Protein AF-T1HF36-F1 (afdb_monomer_lite)

Foldseek 3Di:
DPPVPPPPPPPQQWEWEAEDEDDPFDKDKPDGIDIDGAFDKDKIWIATPDPPDFWKKAKDKPDPQFKDWPPRIDTVVDHDGDIIIIHGHDRDYMYIYIDTPDPQQAQLLDALLLLVLQLLLLVLQLCLQCCCPPPVVLVVVVCVVVVPDDSPHDPVSNVVSVVSNVVSVVVNVVNVVHHRPPHDHDPVSVVLVVVLVVQLVVLVVCCVVVVDPPNVSSVSSNVSSLVSLLPSLVRSLVSCVVVLANPSPDLVVLVVLLVVLVPDDVVVQVVDVVSVVSSVSSNVSSVSVCCSHCPRSVVVVVVVVVVVVVVVVSVDPPPPVPDPDPPDDDDDDDDDDDDDDD

InterPro domains:
  IPR005282 Lysosomal cystine transporter [PTHR13131] (106-304)
  IPR006603 PQ-loop repeat [PF04193] (218-264)
  IPR006603 PQ-loop repeat [SM00679] (231-262)

Secondary structure (DSSP, 8-state):
--STTSS--S-----EEEEEEEBSB-EEES-SEEE--TT-EEEEEEEES---S--EEEEEES-TTTEEEESSEEETTSPSPEEEEEEE-SSS-EEEEEEESS---B-TTS-HHHHHHHHHHHHHHHHHHHHHHH-HHHHHHHHHH-TTPPPS--HHHHHHHHHHHHHHHHHHHHHHHSB-TT----HHHHHHHHHHHHHHHHHHHHHHTTSS-HHHHHHHHHHHHHHHHHHTHHHHHHHHHHHT--TTS--HHHHHHHHHHHHS-HHHHHT-HHHHHHHHHHHHHHHHHHIIIIIITHHHHHHHHHHHHHHHHTTS-GGGSS-S-SSS--------------

Radius of gyration: 32.38 Å; chains: 1; bounding box: 88×78×87 Å

Sequence (342 aa):
YKWEEIILIVKKKKICLYFAGVINGEITFSIQDLELLINETSTIVVGSTEPRLPVRVNVTSKHDDILSFNPTFFDTNSSPPWNLVVRGLSPGHDIVSLTADGQQIDVIGLNIDFVGLNLIGFVLYSVFNCGLYWIPSVEAEYFEKNPKGLNPVQLNDIVFSVHAACVTLFTLSQFLIYERGGQTLSLVARILMVVFAVIIIVSFILPFVKVMGWLNFLYICSYIKLAITLIKYIPQAVMNYKRKSTIGWSIGNVLLDFTGGMLNDWASIFGDPTKFGLGLFSVLFDIFFMTQHYILYRQVRLDEKKSSQRNVVERLPSIVKLSPELIVEEKNGSTSPLLLLP

Structure (mmCIF, N/CA/C/O backbone):
data_AF-T1HF36-F1
#
_entry.id   AF-T1HF36-F1
#
loop_
_atom_site.group_PDB
_atom_site.id
_atom_site.type_symbol
_atom_site.label_atom_id
_atom_site.label_alt_id
_atom_site.label_comp_id
_atom_site.label_asym_id
_atom_site.label_entity_id
_atom_site.label_seq_id
_atom_site.pdbx_PDB_ins_code
_atom_site.Cartn_x
_atom_site.Cartn_y
_atom_site.Cartn_z
_atom_site.occupancy
_atom_site.B_iso_or_equiv
_atom_site.auth_seq_id
_atom_site.auth_comp_id
_atom_site.auth_asym_id
_atom_site.auth_atom_id
_atom_site.pdbx_PDB_model_num
ATOM 1 N N . TYR A 1 1 ? -63.984 13.949 59.849 1.00 37.19 1 TYR A N 1
ATOM 2 C CA . TYR A 1 1 ? -62.619 14.353 59.466 1.00 37.19 1 TYR A CA 1
ATOM 3 C C . TYR A 1 1 ? -61.617 13.380 60.068 1.00 37.19 1 TYR A C 1
ATOM 5 O O . TYR A 1 1 ? -61.677 13.158 61.268 1.00 37.19 1 TYR A O 1
ATOM 13 N N . LYS A 1 2 ? -60.733 12.830 59.223 1.00 35.62 2 LYS A N 1
ATOM 14 C CA . LYS A 1 2 ? -59.579 11.958 59.537 1.00 35.62 2 LYS A CA 1
ATOM 15 C C . LYS A 1 2 ? -59.820 10.457 59.747 1.00 35.62 2 LYS A C 1
ATOM 17 O O . LYS A 1 2 ? -59.456 9.893 60.767 1.00 35.62 2 LYS A O 1
ATOM 22 N N . TRP A 1 3 ? -60.308 9.811 58.689 1.00 26.38 3 TRP A N 1
ATOM 23 C CA . TRP A 1 3 ? -59.871 8.452 58.316 1.00 26.38 3 TRP A CA 1
ATOM 24 C C . TRP A 1 3 ? -59.318 8.380 56.873 1.00 26.38 3 TRP A C 1
ATOM 26 O O . TRP A 1 3 ? -58.839 7.337 56.445 1.00 26.38 3 TRP A O 1
ATOM 36 N N . GLU A 1 4 ? -59.291 9.507 56.148 1.00 27.98 4 GLU A N 1
ATOM 37 C CA . GLU A 1 4 ? -58.783 9.619 54.768 1.00 27.98 4 GLU A CA 1
ATOM 38 C C . GLU A 1 4 ? -57.255 9.818 54.671 1.00 27.98 4 GLU A C 1
ATOM 40 O O . GLU A 1 4 ? -56.694 9.719 53.587 1.00 27.98 4 GLU A O 1
ATOM 45 N N . GLU A 1 5 ? -56.545 10.033 55.785 1.00 28.67 5 GLU A N 1
ATOM 46 C CA . GLU A 1 5 ? -55.096 10.325 55.767 1.00 28.67 5 GLU A CA 1
ATOM 47 C C . GLU A 1 5 ? -54.180 9.096 55.958 1.00 28.67 5 GLU A C 1
ATOM 49 O O . GLU A 1 5 ? -52.968 9.229 55.827 1.00 28.67 5 GLU A O 1
ATOM 54 N N . ILE A 1 6 ? -54.711 7.890 56.221 1.00 26.88 6 ILE A N 1
ATOM 55 C CA . ILE A 1 6 ? -53.882 6.691 56.512 1.00 26.88 6 ILE A CA 1
ATOM 56 C C . ILE A 1 6 ? -53.920 5.633 55.383 1.00 26.88 6 ILE A C 1
ATOM 58 O O . ILE A 1 6 ? -53.079 4.739 55.341 1.00 26.88 6 ILE A O 1
ATOM 62 N N . ILE A 1 7 ? -54.791 5.783 54.375 1.00 25.73 7 ILE A N 1
ATOM 63 C CA . ILE A 1 7 ? -54.865 4.887 53.192 1.00 25.73 7 ILE A CA 1
ATOM 64 C C . ILE A 1 7 ? -54.251 5.560 51.937 1.00 25.73 7 ILE A C 1
ATOM 66 O O . ILE A 1 7 ? -54.448 5.137 50.805 1.00 25.73 7 ILE A O 1
ATOM 70 N N . LEU A 1 8 ? -53.442 6.611 52.121 1.00 24.88 8 LEU A N 1
ATOM 71 C CA . LEU A 1 8 ? -52.762 7.345 51.039 1.00 24.88 8 LEU A CA 1
ATOM 72 C C . LEU A 1 8 ? -51.308 6.897 50.790 1.00 24.88 8 LEU A C 1
ATOM 74 O O . LEU A 1 8 ? -50.584 7.527 50.023 1.00 24.88 8 LEU A O 1
ATOM 78 N N . ILE A 1 9 ? -50.885 5.772 51.378 1.00 26.61 9 ILE A N 1
ATOM 79 C CA . ILE A 1 9 ? -49.564 5.159 51.147 1.00 26.61 9 ILE A CA 1
ATOM 80 C C . ILE A 1 9 ? -49.740 3.756 50.546 1.00 26.61 9 ILE A C 1
ATOM 82 O O . ILE A 1 9 ? -49.168 2.764 50.992 1.00 26.61 9 ILE A O 1
ATOM 86 N N . VAL A 1 10 ? -50.552 3.650 49.494 1.00 26.03 10 VAL A N 1
ATOM 87 C CA . VAL A 1 10 ? -50.460 2.511 48.573 1.00 26.03 10 VAL A CA 1
ATOM 88 C C . VAL A 1 10 ? -49.303 2.825 47.628 1.00 26.03 10 VAL A C 1
ATOM 90 O O . VAL A 1 10 ? -49.420 3.680 46.756 1.00 26.03 10 VAL A O 1
ATOM 93 N N . LYS A 1 11 ? -48.150 2.192 47.880 1.00 26.72 11 LYS A N 1
ATOM 94 C CA . LYS A 1 11 ? -46.881 2.309 47.138 1.00 26.72 11 LYS A CA 1
ATOM 95 C C . LYS A 1 11 ? -47.099 2.519 45.626 1.00 26.72 11 LYS A C 1
ATOM 97 O O . LYS A 1 11 ? -47.292 1.552 44.889 1.00 26.72 11 LYS A O 1
ATOM 102 N N . LYS A 1 12 ? -47.026 3.773 45.160 1.00 23.81 12 LYS A N 1
ATOM 103 C CA . LYS A 1 12 ? -46.963 4.107 43.729 1.00 23.81 12 LYS A CA 1
ATOM 104 C C . LYS A 1 12 ? -45.675 3.503 43.167 1.00 23.81 12 LYS A C 1
ATOM 106 O O . LYS A 1 12 ? -44.579 3.880 43.574 1.00 23.81 12 LYS A O 1
ATOM 111 N N . LYS A 1 13 ? -45.819 2.513 42.290 1.00 26.69 13 LYS A N 1
ATOM 112 C CA . LYS A 1 13 ? -44.718 1.877 41.563 1.00 26.69 13 LYS A CA 1
ATOM 113 C C . LYS A 1 13 ? -44.155 2.892 40.563 1.00 26.69 13 LYS A C 1
ATOM 115 O O . LYS A 1 13 ? -44.860 3.276 39.637 1.00 26.69 13 LYS A O 1
ATOM 120 N N . LYS A 1 14 ? -42.930 3.352 40.812 1.00 26.09 14 LYS A N 1
ATOM 121 C CA . LYS A 1 14 ? -42.199 4.343 40.011 1.00 26.09 14 LYS A CA 1
ATOM 122 C C . LYS A 1 14 ? -41.243 3.647 39.043 1.00 26.09 14 LYS A C 1
ATOM 124 O O . LYS A 1 14 ? -40.715 2.589 39.385 1.00 26.09 14 LYS A O 1
ATOM 129 N N . ILE A 1 15 ? -41.009 4.262 37.889 1.00 24.91 15 ILE A N 1
ATOM 130 C CA . ILE A 1 15 ? -39.981 3.872 36.920 1.00 24.91 15 ILE A CA 1
ATOM 131 C C . ILE A 1 15 ? -39.115 5.104 36.690 1.00 24.91 15 ILE A C 1
ATOM 133 O O . ILE A 1 15 ? -39.668 6.117 36.292 1.00 24.91 15 ILE A O 1
ATOM 137 N N . CYS A 1 16 ? -37.807 5.040 36.945 1.00 26.95 16 CYS A N 1
ATOM 138 C CA . CYS A 1 16 ? -36.871 6.085 36.518 1.00 26.95 16 CYS A CA 1
ATOM 139 C C . CYS A 1 16 ? -36.174 5.628 35.236 1.00 26.95 16 CYS A C 1
ATOM 141 O O . CYS A 1 16 ? -35.648 4.511 35.188 1.00 26.95 16 CYS A O 1
ATOM 143 N N . LEU A 1 17 ? -36.186 6.489 34.219 1.00 26.08 17 LEU A N 1
ATOM 144 C CA . LEU A 1 17 ? -35.608 6.238 32.901 1.00 26.08 17 LEU A CA 1
ATOM 145 C C . LEU A 1 17 ? -34.408 7.142 32.664 1.00 26.08 17 LEU A C 1
ATOM 147 O O . LEU A 1 17 ? -34.556 8.350 32.782 1.00 26.08 17 LEU A O 1
ATOM 151 N N . TYR A 1 18 ? -33.272 6.561 32.276 1.00 28.12 18 TYR A N 1
ATOM 152 C CA . TYR A 1 18 ? -32.088 7.303 31.834 1.00 28.12 18 TYR A CA 1
ATOM 153 C C . TYR A 1 18 ? -31.935 7.174 30.316 1.00 28.12 18 TYR A C 1
ATOM 155 O O . TYR A 1 18 ? -32.017 6.065 29.782 1.00 28.12 18 TYR A O 1
ATOM 163 N N . PHE A 1 19 ? -31.687 8.289 29.625 1.00 35.41 19 PHE A N 1
ATOM 164 C CA . PHE A 1 19 ? -31.480 8.318 28.173 1.00 35.41 19 PHE A CA 1
ATOM 165 C C . PHE A 1 19 ? -29.992 8.454 27.836 1.00 35.41 19 PHE A C 1
ATOM 167 O O . PHE A 1 19 ? -29.341 9.415 28.241 1.00 35.41 19 PHE A O 1
ATOM 174 N N . ALA A 1 20 ? -29.447 7.506 27.071 1.00 31.30 20 ALA A N 1
ATOM 175 C CA . ALA A 1 20 ? -28.076 7.563 26.560 1.00 31.30 20 ALA A CA 1
ATOM 176 C C . ALA A 1 20 ? -28.051 7.116 25.094 1.00 31.30 20 ALA A C 1
ATOM 178 O O . ALA A 1 20 ? -28.485 6.010 24.773 1.00 31.30 20 ALA A O 1
ATOM 179 N N . GLY A 1 21 ? -27.547 7.965 24.197 1.00 33.88 21 GLY A N 1
ATOM 180 C CA . GLY A 1 21 ? -27.433 7.663 22.770 1.00 33.88 21 GLY A CA 1
ATOM 181 C C . GLY A 1 21 ? -26.069 8.067 22.225 1.00 33.88 21 GLY A C 1
ATOM 182 O O . GLY A 1 21 ? -25.599 9.170 22.489 1.00 33.88 21 GLY A O 1
ATOM 183 N N . VAL A 1 22 ? -25.439 7.172 21.461 1.00 37.81 22 VAL A N 1
ATOM 184 C CA . VAL A 1 22 ? -24.229 7.459 20.679 1.00 37.81 22 VAL A CA 1
ATOM 185 C C . VAL A 1 22 ? -24.639 7.450 19.211 1.00 37.81 22 VAL A C 1
ATOM 187 O O . VAL A 1 22 ? -24.754 6.397 18.589 1.00 37.81 22 VAL A O 1
ATOM 190 N N . ILE A 1 23 ? -24.892 8.634 18.662 1.00 44.72 23 ILE A N 1
ATOM 191 C CA . ILE A 1 23 ? -24.980 8.869 17.216 1.00 44.72 23 ILE A CA 1
ATOM 192 C C . ILE A 1 23 ? -23.837 9.827 16.855 1.00 44.72 23 ILE A C 1
ATOM 194 O O . ILE A 1 23 ? -23.336 10.548 17.716 1.00 44.72 23 ILE A O 1
ATOM 198 N N . ASN A 1 24 ? -23.376 9.825 15.601 1.00 40.03 24 ASN A N 1
ATOM 199 C CA . ASN A 1 24 ? -22.472 10.861 15.088 1.00 40.03 24 ASN A CA 1
ATOM 200 C C . ASN A 1 24 ? -23.205 12.213 15.049 1.00 40.03 24 ASN A C 1
ATOM 202 O O . ASN A 1 24 ? -23.740 12.600 14.014 1.00 40.03 24 ASN A O 1
ATOM 206 N N . GLY A 1 25 ? -23.266 12.875 16.203 1.00 43.34 25 GLY A N 1
ATOM 207 C CA . GLY A 1 25 ? -24.010 14.102 16.472 1.00 43.34 25 GLY A CA 1
ATOM 208 C C . GLY A 1 25 ? -24.512 14.107 17.919 1.00 43.34 25 GLY A C 1
ATOM 209 O O . GLY A 1 25 ? -24.743 13.053 18.510 1.00 43.34 25 GLY A O 1
ATOM 210 N N . GLU A 1 26 ? -24.677 15.286 18.511 1.00 43.97 26 GLU A N 1
ATOM 211 C CA . GLU A 1 26 ? -25.245 15.398 19.854 1.00 43.97 26 GLU A CA 1
ATOM 212 C C . GLU A 1 26 ? -26.768 15.215 19.744 1.00 43.97 26 GLU A C 1
ATOM 214 O O . GLU A 1 26 ? -27.479 16.044 19.170 1.00 43.97 26 GLU A O 1
ATOM 219 N N . ILE A 1 27 ? -27.276 14.071 20.209 1.00 54.38 27 ILE A N 1
ATOM 220 C CA . ILE A 1 27 ? -28.719 13.864 20.344 1.00 54.38 27 ILE A CA 1
ATOM 221 C C . ILE A 1 27 ? -29.156 14.576 21.614 1.00 54.38 27 ILE A C 1
ATOM 223 O O . ILE A 1 27 ? -28.627 14.311 22.694 1.00 54.38 27 ILE A O 1
ATOM 227 N N . THR A 1 28 ? -30.151 15.443 21.499 1.00 52.22 28 THR A N 1
ATOM 228 C CA . THR A 1 28 ? -30.745 16.119 22.646 1.00 52.22 28 THR A CA 1
ATOM 229 C C . THR A 1 28 ? -32.105 15.509 22.944 1.00 52.22 28 THR A C 1
ATOM 231 O O . THR A 1 28 ? -32.945 15.344 22.063 1.00 52.22 28 THR A O 1
ATOM 234 N N . PHE A 1 29 ? -32.337 15.152 24.201 1.00 58.56 29 PHE A N 1
ATOM 235 C CA . PHE A 1 29 ? -33.653 14.731 24.670 1.00 58.56 29 PHE A CA 1
ATOM 236 C C . PHE A 1 29 ? -34.316 15.906 25.376 1.00 58.56 29 PHE A C 1
ATOM 238 O O . PHE A 1 29 ? -33.664 16.628 26.129 1.00 58.56 29 PHE A O 1
ATOM 245 N N . SER A 1 30 ? -35.622 16.085 25.175 1.00 53.41 30 SER A N 1
ATOM 246 C CA . SER A 1 30 ? -36.381 17.110 25.902 1.00 53.41 30 SER A CA 1
ATOM 247 C C . SER A 1 30 ? -36.418 16.872 27.417 1.00 53.41 30 SER A C 1
ATOM 249 O O . SER A 1 30 ? -36.697 17.812 28.158 1.00 53.41 30 SER A O 1
ATOM 251 N N . ILE A 1 31 ? -36.195 15.635 27.876 1.00 57.78 31 ILE A N 1
ATOM 252 C CA . ILE A 1 31 ? -36.231 15.225 29.285 1.00 57.78 31 ILE A CA 1
ATOM 253 C C . ILE A 1 31 ? -35.143 14.159 29.500 1.00 57.78 31 ILE A C 1
ATOM 255 O O . ILE A 1 31 ? -35.054 13.223 28.708 1.00 57.78 31 ILE A O 1
ATOM 259 N N . GLN A 1 32 ? -34.316 14.305 30.543 1.00 50.34 32 GLN A N 1
ATOM 260 C CA . GLN A 1 32 ? -33.234 13.358 30.874 1.00 50.34 32 GLN A CA 1
ATOM 261 C C . GLN A 1 32 ? -33.679 12.230 31.814 1.00 50.34 32 GLN A C 1
ATOM 263 O O . GLN A 1 32 ? -33.195 11.114 31.659 1.00 50.34 32 GLN A O 1
ATOM 268 N N . ASP A 1 33 ? -34.629 12.519 32.710 1.00 51.50 33 ASP A N 1
ATOM 269 C CA . ASP A 1 33 ? -35.216 11.564 33.651 1.00 51.50 33 ASP A CA 1
ATOM 270 C C . ASP A 1 33 ? -36.746 11.618 33.551 1.00 51.50 33 ASP A C 1
ATOM 272 O O . ASP A 1 33 ? -37.351 12.673 33.756 1.00 51.50 33 ASP A O 1
ATOM 276 N N . LEU A 1 34 ? -37.389 10.493 33.236 1.00 63.78 34 LEU A N 1
ATOM 277 C CA . LEU A 1 34 ? -38.850 10.397 33.165 1.00 63.78 34 LEU A CA 1
ATOM 278 C C . LEU A 1 34 ? -39.365 9.430 34.234 1.00 63.78 34 LEU A C 1
ATOM 280 O O . LEU A 1 34 ? -39.025 8.248 34.205 1.00 63.78 34 LEU A O 1
ATOM 284 N N . GLU A 1 35 ? -40.206 9.933 35.146 1.00 62.03 35 GLU A N 1
ATOM 285 C CA . GLU A 1 35 ? -41.027 9.101 36.031 1.00 62.03 35 GLU A CA 1
ATOM 286 C C . GLU A 1 35 ? -42.370 8.799 35.354 1.00 62.03 35 GLU A C 1
ATOM 288 O O . GLU A 1 35 ? -43.137 9.717 35.065 1.00 62.03 35 GLU A O 1
ATOM 293 N N . LEU A 1 36 ? -42.664 7.521 35.105 1.00 68.19 36 LEU A N 1
ATOM 294 C CA . LEU A 1 36 ? -43.896 7.089 34.437 1.00 68.19 36 LEU A CA 1
ATOM 295 C C . LEU A 1 36 ? -44.636 6.039 35.278 1.00 68.19 36 LEU A C 1
ATOM 297 O O . LEU A 1 36 ? -44.007 5.112 35.801 1.00 68.19 36 LEU A O 1
ATOM 301 N N . LEU A 1 37 ? -45.962 6.153 35.411 1.00 67.62 37 LEU A N 1
ATOM 302 C CA . LEU A 1 37 ? -46.772 5.089 36.011 1.00 67.62 37 LEU A CA 1
ATOM 303 C C . LEU A 1 37 ? -47.070 3.991 34.979 1.00 67.62 37 LEU A C 1
ATOM 305 O O . LEU A 1 37 ? -47.041 4.193 33.765 1.00 67.62 37 LEU A O 1
ATOM 309 N N . ILE A 1 38 ? -47.380 2.793 35.472 1.00 70.19 38 ILE A N 1
ATOM 310 C CA . ILE A 1 38 ? -47.781 1.664 34.623 1.00 70.19 38 ILE A CA 1
ATOM 311 C C . ILE A 1 38 ? -49.056 2.038 33.851 1.00 70.19 38 ILE A C 1
ATOM 313 O O . ILE A 1 38 ? -50.005 2.552 34.439 1.00 70.19 38 ILE A O 1
ATOM 317 N N . ASN A 1 39 ? -49.085 1.724 32.555 1.00 72.56 39 ASN A N 1
ATOM 318 C CA . ASN A 1 39 ? -50.100 2.076 31.558 1.00 72.56 39 ASN A CA 1
ATOM 319 C C . ASN A 1 39 ? -50.223 3.557 31.188 1.00 72.56 39 ASN A C 1
ATOM 321 O O . ASN A 1 39 ? -51.018 3.870 30.301 1.00 72.56 39 ASN A O 1
ATOM 325 N N . GLU A 1 40 ? -49.427 4.448 31.775 1.00 74.75 40 GLU A N 1
ATOM 326 C CA . GLU A 1 40 ? -49.331 5.816 31.275 1.00 74.75 40 GLU A CA 1
ATOM 327 C C . GLU A 1 40 ? -48.467 5.875 30.016 1.00 74.75 40 GLU A C 1
ATOM 329 O O . GLU A 1 40 ? -47.617 5.017 29.766 1.00 74.75 40 GLU A O 1
ATOM 334 N N . THR A 1 41 ? -48.719 6.895 29.202 1.00 78.94 41 THR A N 1
ATOM 335 C CA . THR A 1 41 ? -47.953 7.207 27.998 1.00 78.94 41 THR A CA 1
ATOM 336 C C . THR A 1 41 ? -47.398 8.614 28.125 1.00 78.94 41 THR A C 1
ATOM 338 O O . THR A 1 41 ? -48.153 9.537 28.425 1.00 78.94 41 THR A O 1
ATOM 341 N N . SER A 1 42 ? -46.115 8.795 27.839 1.00 74.19 42 SER A N 1
ATOM 342 C CA . SER A 1 42 ? -45.490 10.112 27.734 1.00 74.19 42 SER A CA 1
ATOM 343 C C . SER A 1 42 ? -44.817 10.253 26.377 1.00 74.19 42 SER A C 1
ATOM 345 O O . SER A 1 42 ? -44.334 9.273 25.812 1.00 74.19 42 SER A O 1
ATOM 347 N N . THR A 1 43 ? -44.811 11.467 25.835 1.00 80.25 43 THR A N 1
ATOM 348 C CA . THR A 1 43 ? -44.144 11.765 24.564 1.00 80.25 43 THR A CA 1
ATOM 349 C C . THR A 1 43 ? -42.844 12.494 24.847 1.00 80.25 43 THR A C 1
ATOM 351 O O . THR A 1 43 ? -42.836 13.519 25.525 1.00 80.25 43 THR A O 1
ATOM 354 N N . ILE A 1 44 ? -41.752 11.967 24.309 1.00 73.50 44 ILE A N 1
ATOM 355 C CA . ILE A 1 44 ? -40.413 12.524 24.427 1.00 73.50 44 ILE A CA 1
ATOM 356 C C . ILE A 1 44 ? -40.006 13.056 23.067 1.00 73.50 44 ILE A C 1
ATOM 358 O O . ILE A 1 44 ? -40.086 12.359 22.056 1.00 73.50 44 ILE A O 1
ATOM 362 N N . VAL A 1 45 ? -39.558 14.303 23.058 1.00 76.75 45 VAL A N 1
ATOM 363 C CA . VAL A 1 45 ? -39.042 14.943 21.856 1.00 76.75 45 VAL A CA 1
ATOM 364 C C . VAL A 1 45 ? -37.543 14.667 21.769 1.00 76.75 45 VAL A C 1
ATOM 366 O O . VAL A 1 45 ? -36.796 14.980 22.700 1.00 76.75 45 VAL A O 1
ATOM 369 N N . VAL A 1 46 ? -37.122 14.066 20.658 1.00 70.00 46 VAL A N 1
ATOM 370 C CA . VAL A 1 46 ? -35.727 13.752 20.338 1.00 70.00 46 VAL A CA 1
ATOM 371 C C . VAL A 1 46 ? -35.242 14.735 19.274 1.00 70.00 46 VAL A C 1
ATOM 373 O O . VAL A 1 46 ? -35.761 14.775 18.158 1.00 70.00 46 VAL A O 1
ATOM 376 N N . GLY A 1 47 ? -34.260 15.554 19.632 1.00 63.03 47 GLY A N 1
ATOM 377 C CA . GLY A 1 47 ? -33.568 16.485 18.751 1.00 63.03 47 GLY A CA 1
ATOM 378 C C . GLY A 1 47 ? -32.199 15.959 18.322 1.00 63.03 47 GLY A C 1
ATOM 379 O O . GLY A 1 47 ? -31.615 15.082 18.955 1.00 63.03 47 GLY A O 1
ATOM 380 N N . SER A 1 48 ? -31.667 16.515 17.238 1.00 62.53 48 SER A N 1
ATOM 381 C CA . SER A 1 48 ? -30.295 16.272 16.789 1.00 62.53 48 SER A CA 1
ATOM 382 C C . SER A 1 48 ? -29.706 17.575 16.267 1.00 62.53 48 SER A C 1
ATOM 384 O O . SER A 1 48 ? -30.372 18.285 15.513 1.00 62.53 48 SER A O 1
ATOM 386 N N . THR A 1 49 ? -28.480 17.902 16.677 1.00 53.59 49 THR A N 1
ATOM 387 C CA . THR A 1 49 ? -27.787 19.120 16.227 1.00 53.59 49 THR A CA 1
ATOM 388 C C . THR A 1 49 ? -27.163 18.983 14.836 1.00 53.59 49 THR A C 1
ATOM 390 O O . THR A 1 49 ? -27.078 19.989 14.142 1.00 53.59 49 THR A O 1
ATOM 393 N N . GLU A 1 50 ? -26.808 17.774 14.375 1.00 50.59 50 GLU A N 1
ATOM 394 C CA . GLU A 1 50 ? -26.285 17.523 13.017 1.00 50.59 50 GLU A CA 1
ATOM 395 C C . GLU A 1 50 ? -26.463 16.045 12.587 1.00 50.59 50 GLU A C 1
ATOM 397 O O . GLU A 1 50 ? -25.602 15.216 12.895 1.00 50.59 50 GLU A O 1
ATOM 402 N N . PRO A 1 51 ? -27.510 15.652 11.837 1.00 49.66 51 PRO A N 1
ATOM 403 C CA . PRO A 1 51 ? -27.545 14.320 11.235 1.00 49.66 51 PRO A CA 1
ATOM 404 C C . PRO A 1 51 ? -26.610 14.288 10.015 1.00 49.66 51 PRO A C 1
ATOM 406 O O . PRO A 1 51 ? -26.958 14.767 8.939 1.00 49.66 51 PRO A O 1
ATOM 409 N N . ARG A 1 52 ? -25.396 13.739 10.169 1.00 46.91 52 ARG A N 1
ATOM 410 C CA . ARG A 1 52 ? -24.403 13.713 9.075 1.00 46.91 52 ARG A CA 1
ATOM 411 C C . ARG A 1 52 ? -24.695 12.690 7.971 1.00 46.91 52 ARG A C 1
ATOM 413 O O . ARG A 1 52 ? -24.123 12.822 6.894 1.00 46.91 52 ARG A O 1
ATOM 420 N N . LEU A 1 53 ? -25.586 11.716 8.185 1.00 50.41 53 LEU A N 1
ATOM 421 C CA . LEU A 1 53 ? -25.965 10.699 7.191 1.00 50.41 53 LEU A CA 1
ATOM 422 C C . LEU A 1 53 ? -27.400 10.169 7.421 1.00 50.41 53 LEU A C 1
ATOM 424 O O . LEU A 1 53 ? -27.868 10.173 8.566 1.00 50.41 53 LEU A O 1
ATOM 428 N N . PRO A 1 54 ? -28.084 9.670 6.369 1.00 55.12 54 PRO A N 1
ATOM 429 C CA . PRO A 1 54 ? -29.352 8.961 6.499 1.00 55.12 54 PRO A CA 1
ATOM 430 C C . PRO A 1 54 ? -29.110 7.582 7.125 1.00 55.12 54 PRO A C 1
ATOM 432 O O . PRO A 1 54 ? -28.569 6.677 6.492 1.00 55.12 54 PRO A O 1
ATOM 435 N N . VAL A 1 55 ? -29.467 7.431 8.395 1.00 57.78 55 VAL A N 1
ATOM 436 C CA . VAL A 1 55 ? -29.272 6.220 9.186 1.00 57.78 55 VAL A CA 1
ATOM 437 C C . VAL A 1 55 ? -30.574 5.913 9.910 1.00 57.78 55 VAL A C 1
ATOM 439 O O . VAL A 1 55 ? -31.265 6.813 10.389 1.00 57.78 55 VAL A O 1
ATOM 442 N N . ARG A 1 56 ? -30.916 4.629 9.987 1.00 62.34 56 ARG A N 1
ATOM 443 C CA . ARG A 1 56 ? -32.035 4.171 10.803 1.00 62.34 56 ARG A CA 1
ATOM 444 C C . ARG A 1 56 ? -31.607 4.167 12.264 1.00 62.34 56 ARG A C 1
ATOM 446 O O . ARG A 1 56 ? -30.629 3.513 12.618 1.00 62.34 56 ARG A O 1
ATOM 453 N N . VAL A 1 57 ? -32.330 4.892 13.104 1.00 65.31 57 VAL A N 1
ATOM 454 C CA . VAL A 1 57 ? -32.098 4.965 14.546 1.00 65.31 57 VAL A CA 1
ATOM 455 C C . VAL A 1 57 ? -33.156 4.123 15.231 1.00 65.31 57 VAL A C 1
ATOM 457 O O . VAL A 1 57 ? -34.328 4.490 15.253 1.00 65.31 57 VAL A O 1
ATOM 460 N N . ASN A 1 58 ? -32.745 2.991 15.782 1.00 64.38 58 ASN A N 1
ATOM 461 C CA . ASN A 1 58 ? -33.614 2.113 16.546 1.00 64.38 58 ASN A CA 1
ATOM 462 C C . ASN A 1 58 ? -33.680 2.593 17.998 1.00 64.38 58 ASN A C 1
ATOM 464 O O . ASN A 1 58 ? -32.666 2.981 18.586 1.00 64.38 58 ASN A O 1
ATOM 468 N N . VAL A 1 59 ? -34.876 2.540 18.573 1.00 69.56 59 VAL A N 1
ATOM 469 C CA . VAL A 1 59 ? -35.102 2.771 19.999 1.00 69.56 59 VAL A CA 1
ATOM 470 C C . VAL A 1 59 ? -35.030 1.424 20.691 1.00 69.56 59 VAL A C 1
ATOM 472 O O . VAL A 1 59 ? -35.820 0.531 20.390 1.00 69.56 59 VAL A O 1
ATOM 475 N N . THR A 1 60 ? -34.082 1.268 21.604 1.00 62.94 60 THR A N 1
ATOM 476 C CA . THR A 1 60 ? -33.903 0.036 22.367 1.00 62.94 60 THR A CA 1
ATOM 477 C C . THR A 1 60 ? -34.062 0.302 23.856 1.00 62.94 60 THR A C 1
ATOM 479 O O . THR A 1 60 ? -33.702 1.362 24.368 1.00 62.94 60 THR A O 1
ATOM 482 N N . SER A 1 61 ? -34.626 -0.675 24.554 1.00 63.34 61 SER A N 1
ATOM 483 C CA . SER A 1 61 ? -34.712 -0.729 26.011 1.00 63.34 61 SER A CA 1
ATOM 484 C C . SER A 1 61 ? -33.834 -1.876 26.507 1.00 63.34 61 SER A C 1
ATOM 486 O O . SER A 1 61 ? -33.549 -2.820 25.768 1.00 63.34 61 SER A O 1
ATOM 488 N N . LYS A 1 62 ? -33.380 -1.805 27.760 1.00 59.38 62 LYS A N 1
ATOM 489 C CA . LYS A 1 62 ? -32.658 -2.911 28.401 1.00 59.38 62 LYS A CA 1
ATOM 490 C C . LYS A 1 62 ? -33.609 -4.038 28.831 1.00 59.38 62 LYS A C 1
ATOM 492 O O . LYS A 1 62 ? -33.165 -5.171 29.032 1.00 59.38 62 LYS A O 1
ATOM 497 N N . HIS A 1 63 ? -34.893 -3.726 28.990 1.00 61.56 63 HIS A N 1
ATOM 498 C CA . HIS A 1 63 ? -35.942 -4.619 29.459 1.00 61.56 63 HIS A CA 1
ATOM 499 C C . HIS A 1 63 ? -37.252 -4.395 28.681 1.00 61.56 63 HIS A 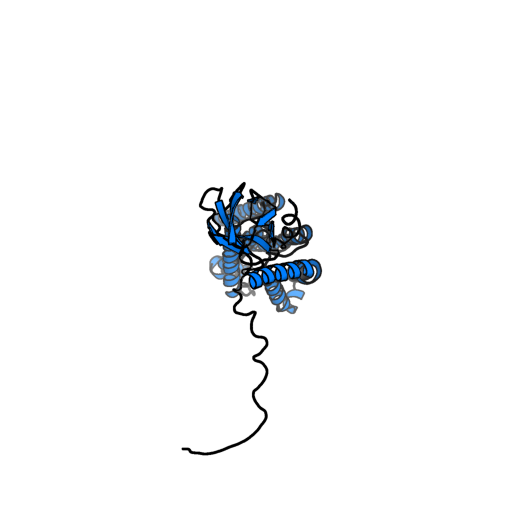C 1
ATOM 501 O O . HIS A 1 63 ? -38.113 -3.623 29.108 1.00 61.56 63 HIS A O 1
ATOM 507 N N . ASP A 1 64 ? -37.437 -5.143 27.590 1.00 61.34 64 ASP A N 1
ATOM 508 C CA . ASP A 1 64 ? -38.609 -5.047 26.697 1.00 61.34 64 ASP A CA 1
ATOM 509 C C . ASP A 1 64 ? -39.967 -5.228 27.415 1.00 61.34 64 ASP A C 1
ATOM 511 O O . ASP A 1 64 ? -40.994 -4.732 26.958 1.00 61.34 64 ASP A O 1
ATOM 515 N N . ASP A 1 65 ? -39.982 -5.894 28.574 1.00 64.69 65 ASP A N 1
ATOM 516 C CA . ASP A 1 65 ? -41.193 -6.142 29.370 1.00 64.69 65 ASP A CA 1
ATOM 517 C C . ASP A 1 65 ? -41.637 -4.926 30.216 1.00 64.69 65 ASP A C 1
ATOM 519 O O . ASP A 1 65 ? -42.716 -4.937 30.821 1.00 64.69 65 ASP A O 1
ATOM 523 N N . ILE A 1 66 ? -40.797 -3.887 30.312 1.00 66.44 66 ILE A N 1
ATOM 524 C CA . ILE A 1 66 ? -41.009 -2.707 31.168 1.00 66.44 66 ILE A CA 1
ATOM 525 C C . ILE A 1 66 ? -41.573 -1.533 30.369 1.00 66.44 66 ILE A C 1
ATOM 527 O O . ILE A 1 66 ? -42.422 -0.810 30.895 1.00 66.44 66 ILE A O 1
ATOM 531 N N . LEU A 1 67 ? -41.160 -1.357 29.113 1.00 72.19 67 LEU A N 1
ATOM 532 C CA . LEU A 1 67 ? -41.539 -0.220 28.275 1.00 72.19 67 LEU A CA 1
ATOM 533 C C . LEU A 1 67 ? -41.945 -0.664 26.873 1.00 72.19 67 LEU A C 1
ATOM 535 O O . LEU A 1 67 ? -41.373 -1.584 26.305 1.00 72.19 67 LEU A O 1
ATOM 539 N N . SER A 1 68 ? -42.883 0.064 26.274 1.00 77.75 68 SER A N 1
ATOM 540 C CA . SER A 1 68 ? -43.126 0.006 24.830 1.00 77.75 68 SER A CA 1
ATOM 541 C C . SER A 1 68 ? -42.922 1.371 24.190 1.00 77.75 68 SER A C 1
ATOM 543 O O . SER A 1 68 ? -43.216 2.406 24.794 1.00 77.75 68 SER A O 1
ATOM 545 N N . PHE A 1 69 ? -42.426 1.349 22.955 1.00 78.44 69 PHE A N 1
ATOM 546 C CA . PHE A 1 69 ? -42.077 2.531 22.176 1.00 78.44 69 PHE A CA 1
ATOM 547 C C . PHE A 1 69 ? -42.896 2.596 20.898 1.00 78.44 69 PHE A C 1
ATOM 549 O O . PHE A 1 69 ? -43.101 1.582 20.229 1.00 78.44 69 PHE A O 1
ATOM 556 N N . ASN A 1 70 ? -43.329 3.799 20.536 1.00 78.19 70 ASN A N 1
ATOM 557 C CA . ASN A 1 70 ? -43.923 4.063 19.237 1.00 78.19 70 ASN A CA 1
ATOM 558 C C . ASN A 1 70 ? -43.424 5.410 18.680 1.00 78.19 70 ASN A C 1
ATOM 560 O O . ASN A 1 70 ? -43.668 6.440 19.316 1.00 78.19 70 ASN A O 1
ATOM 564 N N . PRO A 1 71 ? -42.767 5.432 17.507 1.00 73.81 71 PRO A N 1
ATOM 565 C CA . PRO A 1 71 ? -42.303 4.281 16.719 1.00 73.81 71 PRO A CA 1
ATOM 566 C C . PRO A 1 71 ? -41.076 3.592 17.351 1.00 73.81 71 PRO A C 1
ATOM 568 O O . PRO A 1 71 ? -40.395 4.158 18.203 1.00 73.81 71 PRO A O 1
ATOM 571 N N . THR A 1 72 ? -40.792 2.353 16.937 1.00 70.88 72 THR A N 1
ATOM 572 C CA . THR A 1 72 ? -39.622 1.569 17.393 1.00 70.88 72 THR A CA 1
ATOM 573 C C . THR A 1 72 ? -38.319 1.958 16.685 1.00 70.88 72 THR A C 1
ATOM 575 O O . THR A 1 72 ? -37.233 1.591 17.133 1.00 70.88 72 THR A O 1
ATOM 578 N N . PHE A 1 73 ? -38.413 2.722 15.596 1.00 71.62 73 PHE A N 1
ATOM 579 C CA . PHE A 1 73 ? -37.282 3.289 14.870 1.00 71.62 73 PHE A CA 1
ATOM 580 C C . PHE A 1 73 ? -37.662 4.622 14.215 1.00 71.62 73 PHE A C 1
ATOM 582 O O . PHE A 1 73 ? -38.833 4.871 13.923 1.00 71.62 73 PHE A O 1
ATOM 589 N N . PHE A 1 74 ? -36.658 5.452 13.940 1.00 72.50 74 PHE A N 1
ATOM 590 C CA . PHE A 1 74 ? -36.786 6.692 13.179 1.00 72.50 74 PHE A CA 1
ATOM 591 C C . PHE A 1 74 ? -35.748 6.725 12.061 1.00 72.50 74 PHE A C 1
ATOM 593 O O . PHE A 1 74 ? -34.593 6.350 12.267 1.00 72.50 74 PHE A O 1
ATOM 600 N N . ASP A 1 75 ? -36.140 7.204 10.883 1.00 66.19 75 ASP A N 1
ATOM 601 C CA . ASP A 1 75 ? -35.201 7.475 9.797 1.00 66.19 75 ASP A CA 1
ATOM 602 C C . ASP A 1 75 ? -34.728 8.932 9.885 1.00 66.19 75 ASP A C 1
ATOM 604 O O . ASP A 1 75 ? -35.543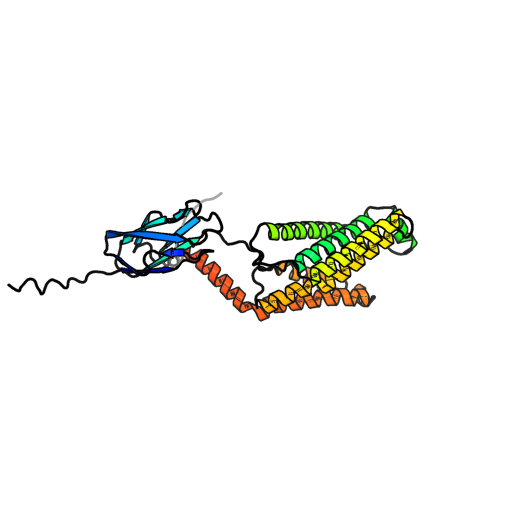 9.863 9.847 1.00 66.19 75 ASP A O 1
ATOM 608 N N . THR A 1 76 ? -33.408 9.155 9.917 1.00 65.19 76 THR A N 1
ATOM 609 C CA . THR A 1 76 ? -32.829 10.515 9.957 1.00 65.19 76 THR A CA 1
ATOM 610 C C . THR A 1 76 ? -33.016 11.312 8.657 1.00 65.19 76 THR A C 1
ATOM 612 O O . THR A 1 76 ? -32.594 12.462 8.578 1.00 65.19 76 THR A O 1
ATOM 615 N N . ASN A 1 77 ? -33.690 10.739 7.649 1.00 62.41 77 ASN A N 1
ATOM 616 C CA . ASN A 1 77 ? -34.205 11.460 6.476 1.00 62.41 77 ASN A CA 1
ATOM 617 C C . ASN A 1 77 ? -35.275 12.495 6.843 1.00 62.41 77 ASN A C 1
ATOM 619 O O . ASN A 1 77 ? -35.472 13.471 6.121 1.00 62.41 77 ASN A O 1
ATOM 623 N N . SER A 1 78 ? -35.998 12.259 7.937 1.00 65.12 78 SER A N 1
AT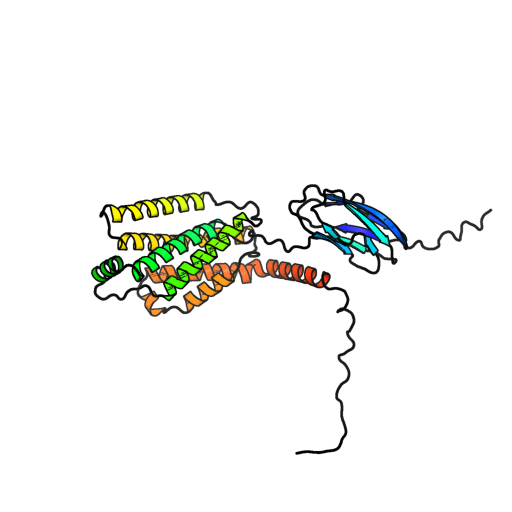OM 624 C CA . SER A 1 78 ? -36.965 13.215 8.464 1.00 65.12 78 SER A CA 1
ATOM 625 C C . SER A 1 78 ? -36.243 14.231 9.349 1.00 65.12 78 SER A C 1
ATOM 627 O O . SER A 1 78 ? -35.453 13.849 10.210 1.00 65.12 78 SER A O 1
ATOM 629 N N . SER A 1 79 ? -36.480 15.526 9.128 1.00 60.47 79 SER A N 1
ATOM 630 C CA . SER A 1 79 ? -35.862 16.584 9.934 1.00 60.47 79 SER A CA 1
ATOM 631 C C . SER A 1 79 ? -36.324 16.489 11.395 1.00 60.47 79 SER A C 1
ATOM 633 O O . SER A 1 79 ? -37.531 16.344 11.612 1.00 60.47 79 SER A O 1
ATOM 635 N N . PRO A 1 80 ? -35.421 16.616 12.389 1.00 66.69 80 PRO A N 1
ATOM 636 C CA . PRO A 1 80 ? -35.818 16.687 13.793 1.00 66.69 80 PRO A CA 1
ATOM 637 C C . PRO A 1 80 ? -36.716 17.917 14.039 1.00 66.69 80 PRO A C 1
ATOM 639 O O . PRO A 1 80 ? -36.613 18.905 13.305 1.00 66.69 80 PRO A O 1
ATOM 642 N N . PRO A 1 81 ? -37.567 17.909 15.080 1.00 70.44 81 PRO A N 1
ATOM 643 C CA . PRO A 1 81 ? -37.632 16.918 16.156 1.00 70.44 81 PRO A CA 1
ATOM 644 C C . PRO A 1 81 ? -38.450 15.653 15.834 1.00 70.44 81 PRO A C 1
ATOM 646 O O . PRO A 1 81 ? -39.480 15.719 15.166 1.00 70.44 81 PRO A O 1
ATOM 649 N N . TRP A 1 82 ? -38.033 14.510 16.390 1.00 78.06 82 TRP A N 1
ATOM 650 C CA . TRP A 1 82 ? -38.785 13.250 16.343 1.00 78.06 82 TRP A CA 1
ATOM 651 C C . TRP A 1 82 ? -39.562 13.018 17.640 1.00 78.06 82 TRP A C 1
ATOM 653 O O . TRP A 1 82 ? -39.034 13.221 18.733 1.00 78.06 82 TRP A O 1
ATOM 663 N N . ASN A 1 83 ? -40.809 12.560 17.523 1.00 81.62 83 ASN A N 1
ATOM 664 C CA . ASN A 1 83 ? -41.665 12.274 18.673 1.00 81.62 83 ASN A CA 1
ATOM 665 C C . ASN A 1 83 ? -41.619 10.784 19.013 1.00 81.62 83 ASN A C 1
ATOM 667 O O . ASN A 1 83 ? -42.056 9.951 18.221 1.00 81.62 83 ASN A O 1
ATOM 671 N N . LEU A 1 84 ? -41.127 10.466 20.208 1.00 78.75 84 LEU A N 1
ATOM 672 C CA . LEU A 1 84 ? -41.078 9.120 20.759 1.00 78.75 84 LEU A CA 1
ATOM 673 C C . LEU A 1 84 ? -42.136 8.965 21.849 1.00 78.75 84 LEU A C 1
ATOM 675 O O . LEU A 1 84 ? -42.024 9.563 22.917 1.00 78.75 84 LEU A O 1
ATOM 679 N N . VAL A 1 85 ? -43.152 8.143 21.603 1.00 81.94 85 VAL A N 1
ATOM 680 C CA . VAL A 1 85 ? -44.142 7.796 22.626 1.00 81.94 85 VAL A CA 1
ATOM 681 C C . VAL A 1 85 ? -43.621 6.612 23.432 1.00 81.94 85 VAL A C 1
ATOM 683 O O . VAL A 1 85 ? -43.388 5.539 22.879 1.00 81.94 85 VAL A O 1
ATOM 686 N N . VAL A 1 86 ? -43.457 6.811 24.738 1.00 80.25 86 VAL A N 1
ATOM 687 C CA . VAL A 1 86 ? -43.029 5.795 25.704 1.00 80.25 86 VAL A CA 1
ATOM 688 C C . VAL A 1 86 ? -44.217 5.412 26.576 1.00 80.25 86 VAL A C 1
ATOM 690 O O . VAL A 1 86 ? -44.872 6.282 27.152 1.00 80.25 86 VAL A O 1
ATOM 693 N N . ARG A 1 87 ? -44.489 4.113 26.702 1.00 80.06 87 ARG A N 1
ATOM 694 C CA . ARG A 1 87 ? -45.553 3.570 27.553 1.00 80.06 87 ARG A CA 1
ATOM 695 C C . ARG A 1 87 ? -44.991 2.591 28.574 1.00 80.06 87 ARG A C 1
ATOM 697 O O . ARG A 1 87 ? -44.292 1.656 28.198 1.00 80.06 87 ARG A O 1
ATOM 704 N N . GLY A 1 88 ? -45.361 2.760 29.840 1.00 76.19 88 GLY A N 1
ATOM 705 C CA . GLY A 1 88 ? -44.958 1.870 30.931 1.00 76.19 88 GLY A CA 1
ATOM 706 C C . GLY A 1 88 ? -45.816 0.613 30.960 1.00 76.19 88 GLY A C 1
ATOM 707 O O . GLY A 1 88 ? -47.041 0.701 30.992 1.00 76.19 88 GLY A O 1
ATOM 708 N N . LEU A 1 89 ? -45.186 -0.554 30.961 1.00 75.06 89 LEU A N 1
ATOM 709 C CA . LEU A 1 89 ? -45.846 -1.862 30.966 1.00 75.06 89 LEU A CA 1
ATOM 710 C C . LEU A 1 89 ? -45.720 -2.554 32.325 1.00 75.06 89 LEU A C 1
ATOM 712 O O . LEU A 1 89 ? -46.706 -3.077 32.844 1.00 75.06 89 LEU A O 1
ATOM 716 N N . SER A 1 90 ? -44.536 -2.492 32.935 1.00 70.31 90 SER A N 1
ATOM 717 C CA . SER A 1 90 ? -44.228 -3.175 34.194 1.00 70.31 90 SER A CA 1
ATOM 718 C C . SER A 1 90 ? -43.426 -2.271 35.133 1.00 70.31 90 SER A C 1
ATOM 720 O O . SER A 1 90 ? -42.726 -1.375 34.676 1.00 70.31 90 SER A O 1
ATOM 722 N N . PRO A 1 91 ? -43.507 -2.462 36.460 1.00 65.81 91 PRO A N 1
ATOM 723 C CA . PRO A 1 91 ? -42.695 -1.701 37.405 1.00 65.81 91 PRO A CA 1
ATOM 724 C C . PRO A 1 91 ? -41.224 -2.120 37.347 1.00 65.81 91 PRO A C 1
ATOM 726 O O . PRO A 1 91 ? -40.923 -3.310 37.390 1.00 65.81 91 PRO A O 1
ATOM 729 N N . GLY A 1 92 ? -40.307 -1.157 37.352 1.00 66.75 92 GLY A N 1
ATOM 730 C CA . GLY A 1 92 ? -38.871 -1.423 37.341 1.00 66.75 92 GLY A CA 1
ATOM 731 C C . GLY A 1 92 ? -38.064 -0.171 37.021 1.00 66.75 92 GLY A C 1
ATOM 732 O O . GLY A 1 92 ? -38.600 0.927 37.050 1.00 66.75 92 GLY A O 1
ATOM 733 N N . HIS A 1 93 ? -36.775 -0.336 36.748 1.00 57.66 93 HIS A N 1
ATOM 734 C CA . HIS A 1 93 ? -35.912 0.727 36.228 1.00 57.66 93 HIS A CA 1
ATOM 735 C C . HIS A 1 93 ? -35.379 0.271 34.882 1.00 57.66 93 HIS A C 1
ATOM 737 O O . HIS A 1 93 ? -35.061 -0.910 34.725 1.00 57.66 93 HIS A O 1
ATOM 743 N N . ASP A 1 94 ? -35.274 1.192 33.935 1.00 57.62 94 ASP A N 1
ATOM 744 C CA . ASP A 1 94 ? -34.867 0.856 32.581 1.00 57.62 94 ASP A CA 1
ATOM 745 C C . ASP A 1 94 ? -34.105 2.015 31.932 1.00 57.62 94 ASP A C 1
ATOM 747 O O . ASP A 1 94 ? -34.203 3.165 32.356 1.00 57.62 94 ASP A O 1
ATOM 751 N N . ILE A 1 95 ? -33.285 1.695 30.941 1.00 59.72 95 ILE A N 1
ATOM 752 C CA . ILE A 1 95 ? -32.462 2.660 30.214 1.00 59.72 95 ILE A CA 1
ATOM 753 C C . ILE A 1 95 ? -32.907 2.598 28.765 1.00 59.72 95 ILE A C 1
ATOM 755 O O . ILE A 1 95 ? -32.886 1.528 28.156 1.00 59.72 95 ILE A O 1
ATOM 759 N N . VAL A 1 96 ? -33.307 3.745 28.225 1.00 59.31 96 VAL A N 1
ATOM 760 C CA . VAL A 1 96 ? -33.699 3.859 26.823 1.00 59.31 96 VAL A CA 1
ATOM 761 C C . VAL A 1 96 ? -32.494 4.357 26.039 1.00 59.31 96 VAL A C 1
ATOM 763 O O . VAL A 1 96 ? -31.933 5.417 26.330 1.00 59.31 96 VAL A O 1
ATOM 766 N N . SER A 1 97 ? -32.093 3.590 25.035 1.00 54.75 97 SER A N 1
ATOM 767 C CA . SER A 1 97 ? -30.959 3.900 24.177 1.00 54.75 97 SER A CA 1
ATOM 768 C C . SER A 1 97 ? -31.403 4.082 22.735 1.00 54.75 97 SER A C 1
ATOM 770 O O . SER A 1 97 ? -32.263 3.370 22.226 1.00 54.75 97 SER A O 1
ATOM 772 N N . LEU A 1 98 ? -30.800 5.056 22.059 1.00 56.72 98 LEU A N 1
ATOM 773 C CA . LEU A 1 98 ? -30.953 5.237 20.619 1.00 56.72 98 LEU A CA 1
ATOM 774 C C . LEU A 1 98 ? -29.716 4.669 19.933 1.00 56.72 98 LEU A C 1
ATOM 776 O O . LEU A 1 98 ? -28.603 5.139 20.178 1.00 56.72 98 LEU A O 1
ATOM 780 N N . THR A 1 99 ? -29.915 3.663 19.085 1.00 50.19 99 THR A N 1
ATOM 781 C CA . THR A 1 99 ? -28.833 2.965 18.383 1.00 50.19 99 THR A CA 1
ATOM 782 C C . THR A 1 99 ? -28.999 3.127 16.879 1.00 50.19 99 THR A C 1
ATOM 784 O O . THR A 1 99 ? -30.013 2.734 16.311 1.00 50.19 99 THR A O 1
ATOM 787 N N . ALA A 1 100 ? -27.988 3.680 16.217 1.00 55.00 100 ALA A N 1
ATOM 788 C CA . ALA A 1 100 ? -27.923 3.735 14.763 1.00 55.00 100 ALA A CA 1
ATOM 789 C C . ALA A 1 100 ? -27.597 2.346 14.172 1.00 55.00 100 ALA A C 1
ATOM 791 O O . ALA A 1 100 ? -26.599 1.721 14.545 1.00 55.00 100 ALA A O 1
ATOM 792 N N . ASP A 1 101 ? -28.420 1.862 13.240 1.00 46.31 101 ASP A N 1
ATOM 793 C CA . ASP A 1 101 ? -28.196 0.601 12.531 1.00 46.31 101 ASP A CA 1
ATOM 794 C C . ASP A 1 101 ? -27.227 0.828 11.363 1.00 46.31 101 ASP A C 1
ATOM 796 O O . ASP A 1 101 ? -27.594 1.141 10.231 1.00 46.31 101 ASP A O 1
ATOM 800 N N . GLY A 1 102 ? -25.941 0.723 11.678 1.00 46.78 102 GLY A N 1
ATOM 801 C CA . GLY A 1 102 ? -24.851 0.718 10.716 1.00 46.78 102 GLY A CA 1
ATOM 802 C C . GLY A 1 102 ? -23.538 0.542 11.458 1.00 46.78 102 GLY A C 1
ATOM 803 O O . GLY A 1 102 ? -23.174 1.385 12.274 1.00 46.78 102 GLY A O 1
ATOM 804 N N . GLN A 1 103 ? -22.809 -0.548 11.199 1.00 46.56 103 GLN A N 1
ATOM 805 C CA . GLN A 1 103 ? -21.378 -0.526 11.498 1.00 46.56 103 GLN A CA 1
ATOM 806 C C . GLN A 1 103 ? -20.798 0.622 10.678 1.00 46.56 103 GLN A C 1
ATOM 808 O O . GLN A 1 103 ? -20.837 0.582 9.449 1.00 46.56 103 GLN A O 1
ATOM 813 N N . GLN A 1 104 ? -20.322 1.669 11.347 1.00 51.59 104 GLN A N 1
ATOM 814 C CA . GLN A 1 104 ? -19.622 2.743 10.668 1.00 51.59 104 GLN A CA 1
ATOM 815 C C . GLN A 1 104 ? -18.362 2.139 10.046 1.00 51.59 104 GLN A C 1
ATOM 817 O O . GLN A 1 104 ? -17.437 1.743 10.751 1.00 51.59 104 GLN A O 1
ATOM 822 N N . ILE A 1 105 ? -18.364 1.999 8.721 1.00 58.38 105 ILE A N 1
ATOM 823 C CA . ILE A 1 105 ? -17.176 1.600 7.976 1.00 58.38 105 ILE A CA 1
ATOM 824 C C . ILE A 1 105 ? -16.334 2.862 7.839 1.00 58.38 105 ILE A C 1
ATOM 826 O O . ILE A 1 105 ? -16.733 3.823 7.179 1.00 58.38 105 ILE A O 1
ATOM 830 N N . ASP A 1 106 ? -15.192 2.867 8.511 1.00 70.94 106 ASP A N 1
ATOM 831 C CA . ASP A 1 106 ? -14.225 3.952 8.462 1.00 70.94 106 ASP A CA 1
ATOM 832 C C . ASP A 1 106 ? -12.870 3.452 7.951 1.00 70.94 106 ASP A C 1
ATOM 834 O O . ASP A 1 106 ? -12.576 2.254 7.928 1.00 70.94 106 ASP A O 1
ATOM 838 N N . VAL A 1 107 ? -12.041 4.396 7.515 1.00 80.81 107 VAL A N 1
ATOM 839 C CA . VAL A 1 107 ? -10.648 4.147 7.116 1.00 80.81 107 VAL A CA 1
ATOM 840 C C . VAL A 1 107 ? -9.667 4.809 8.084 1.00 80.81 107 VAL A C 1
ATOM 842 O O . VAL A 1 107 ? -8.493 5.005 7.770 1.00 80.81 107 VAL A O 1
ATOM 845 N N . ILE A 1 108 ? -10.122 5.143 9.297 1.00 82.56 108 ILE A N 1
ATOM 846 C CA . ILE A 1 108 ? -9.319 5.812 10.334 1.00 82.56 108 ILE A CA 1
ATOM 847 C C . ILE A 1 108 ? -8.189 4.890 10.800 1.00 82.56 108 ILE A C 1
ATOM 849 O O . ILE A 1 108 ? -7.143 5.344 11.251 1.00 82.56 108 ILE A O 1
ATOM 853 N N . GLY A 1 109 ? -8.381 3.579 10.659 1.00 82.12 109 GLY A N 1
ATOM 854 C CA . GLY A 1 109 ? -7.385 2.540 10.886 1.00 82.12 109 GLY A CA 1
ATOM 855 C C . GLY A 1 109 ? -6.091 2.656 10.080 1.00 82.12 109 GLY A C 1
ATOM 856 O O . GLY A 1 109 ? -5.014 2.316 10.577 1.00 82.12 109 GLY A O 1
ATOM 857 N N . LEU A 1 110 ? -6.211 3.124 8.841 1.00 87.12 110 LEU A N 1
ATOM 858 C CA . LEU A 1 110 ? -5.212 2.984 7.793 1.00 87.12 110 LEU A CA 1
ATOM 859 C C . LEU A 1 110 ? -4.655 4.355 7.405 1.00 87.12 110 LEU A C 1
ATOM 861 O O . LEU A 1 110 ? -5.399 5.314 7.203 1.00 87.12 110 LEU A O 1
ATOM 865 N N . ASN A 1 111 ? -3.334 4.446 7.293 1.00 92.00 111 ASN A N 1
ATOM 866 C CA . ASN A 1 111 ? -2.666 5.697 6.979 1.00 92.00 111 ASN A CA 1
ATOM 867 C C . ASN A 1 111 ? -2.718 5.995 5.472 1.00 92.00 111 ASN A C 1
ATOM 869 O O . ASN A 1 111 ? -2.259 5.192 4.657 1.00 92.00 111 ASN A O 1
ATOM 873 N N . ILE A 1 112 ? -3.213 7.177 5.099 1.00 93.00 112 ILE A N 1
ATOM 874 C CA . ILE A 1 112 ? -3.335 7.574 3.687 1.00 93.00 112 ILE A CA 1
ATOM 875 C C . ILE A 1 112 ? -1.978 7.681 2.964 1.00 93.00 112 ILE A C 1
ATOM 877 O O . ILE A 1 112 ? -1.896 7.346 1.783 1.00 93.00 112 ILE A O 1
ATOM 881 N N . ASP A 1 113 ? -0.899 8.066 3.658 1.00 94.44 113 ASP A N 1
ATOM 882 C CA . ASP A 1 113 ? 0.444 8.133 3.065 1.00 94.44 113 ASP A CA 1
ATOM 883 C C . ASP A 1 113 ? 0.959 6.733 2.721 1.00 94.44 113 ASP A C 1
ATOM 885 O O . ASP A 1 113 ? 1.533 6.525 1.653 1.00 94.44 113 ASP A O 1
ATOM 889 N N . PHE A 1 114 ? 0.717 5.757 3.606 1.00 93.06 114 PHE A N 1
ATOM 890 C CA . PHE A 1 114 ? 1.071 4.356 3.366 1.00 93.06 114 PHE A CA 1
ATOM 891 C C . PHE A 1 114 ? 0.374 3.822 2.109 1.00 93.06 114 PHE A C 1
ATOM 893 O O . PHE A 1 114 ? 1.014 3.169 1.284 1.00 93.06 114 PHE A O 1
ATOM 900 N N . VAL A 1 115 ? -0.919 4.115 1.933 1.00 93.12 115 VAL A N 1
ATOM 901 C CA . VAL A 1 115 ? -1.693 3.662 0.764 1.00 93.12 115 VAL A CA 1
ATOM 902 C C . VAL A 1 115 ? -1.228 4.364 -0.512 1.00 93.12 115 VAL A C 1
ATOM 904 O O . VAL A 1 115 ? -0.968 3.696 -1.512 1.00 93.12 115 VAL A O 1
ATOM 907 N N . GLY A 1 116 ? -1.055 5.690 -0.475 1.00 94.25 116 GLY A N 1
ATOM 908 C CA . GLY A 1 116 ? -0.609 6.474 -1.629 1.00 94.25 116 GLY A CA 1
ATOM 909 C C . GLY A 1 116 ? 0.776 6.056 -2.132 1.00 94.25 116 GLY A C 1
ATOM 910 O O . GLY A 1 116 ? 0.959 5.819 -3.327 1.00 94.25 116 GLY A O 1
ATOM 911 N N . LEU A 1 117 ? 1.737 5.877 -1.219 1.00 95.31 117 LEU A N 1
ATOM 912 C CA . LEU A 1 117 ? 3.076 5.393 -1.565 1.00 95.31 117 LEU A CA 1
ATOM 913 C C . LEU A 1 117 ? 3.035 3.958 -2.110 1.00 95.31 117 LEU A C 1
ATOM 915 O O . LEU A 1 117 ? 3.679 3.674 -3.121 1.00 95.31 117 LEU A O 1
ATOM 919 N N . ASN A 1 118 ? 2.254 3.057 -1.498 1.00 93.19 118 ASN A N 1
ATOM 920 C CA . ASN A 1 118 ? 2.102 1.689 -2.005 1.00 93.19 118 ASN A CA 1
ATOM 921 C C . ASN A 1 118 ? 1.553 1.651 -3.430 1.00 93.19 118 ASN A C 1
ATOM 923 O O . ASN A 1 118 ? 2.061 0.863 -4.227 1.00 93.19 118 ASN A O 1
ATOM 927 N N . LEU A 1 119 ? 0.566 2.493 -3.756 1.00 96.06 119 LEU A N 1
ATOM 928 C CA . LEU A 1 119 ? -0.035 2.519 -5.088 1.00 96.06 119 LEU A CA 1
ATOM 929 C C . LEU A 1 119 ? 1.015 2.838 -6.155 1.00 96.06 119 LEU A C 1
ATOM 931 O O . LEU A 1 119 ? 1.166 2.069 -7.102 1.00 96.06 119 LEU A O 1
ATOM 935 N N . ILE A 1 120 ? 1.794 3.909 -5.963 1.00 96.88 120 ILE A N 1
ATOM 936 C CA . ILE A 1 120 ? 2.893 4.270 -6.874 1.00 96.88 120 ILE A CA 1
ATOM 937 C C . ILE A 1 120 ? 3.868 3.098 -6.997 1.00 96.88 120 ILE A C 1
ATOM 939 O O . ILE A 1 120 ? 4.228 2.693 -8.099 1.00 96.88 120 ILE A O 1
ATOM 943 N N . GLY A 1 121 ? 4.252 2.501 -5.868 1.00 95.69 121 GLY A N 1
ATOM 944 C CA . GLY A 1 121 ? 5.168 1.372 -5.865 1.00 95.69 121 GLY A CA 1
ATOM 945 C C . GLY A 1 121 ? 4.653 0.160 -6.655 1.00 95.69 121 GLY A C 1
ATOM 946 O O . GLY A 1 121 ? 5.411 -0.435 -7.415 1.00 95.69 121 GLY A O 1
ATOM 947 N N . PHE A 1 122 ? 3.397 -0.250 -6.471 1.00 95.31 122 PHE A N 1
ATOM 948 C CA . PHE A 1 122 ? 2.834 -1.399 -7.192 1.00 95.31 122 PHE A CA 1
ATOM 949 C C . PHE A 1 122 ? 2.595 -1.110 -8.675 1.00 95.31 122 PHE A C 1
ATOM 951 O O . PHE A 1 122 ? 2.823 -1.997 -9.495 1.00 95.31 122 PHE A O 1
ATOM 958 N N . VAL A 1 123 ? 2.237 0.125 -9.038 1.00 97.94 123 VAL A N 1
ATOM 959 C CA . VAL A 1 123 ? 2.161 0.547 -10.445 1.00 97.94 123 VAL A CA 1
ATOM 960 C C . VAL A 1 123 ? 3.533 0.439 -11.109 1.00 97.94 123 VAL A C 1
ATOM 962 O O . VAL A 1 123 ? 3.652 -0.198 -12.149 1.00 97.94 123 VAL A O 1
ATOM 965 N N . LEU A 1 124 ? 4.587 0.980 -10.493 1.00 97.56 124 LEU A N 1
ATOM 966 C CA . LEU A 1 124 ? 5.946 0.899 -11.043 1.00 97.56 124 LEU A CA 1
ATOM 967 C C . LEU A 1 124 ? 6.466 -0.534 -11.130 1.00 97.56 124 LEU A C 1
ATOM 969 O O . LEU A 1 124 ? 7.143 -0.884 -12.093 1.00 97.56 124 LEU A O 1
ATOM 973 N N . TYR A 1 125 ? 6.125 -1.369 -10.149 1.00 95.44 125 TYR A N 1
ATOM 974 C CA . TYR A 1 125 ? 6.480 -2.783 -10.186 1.00 95.44 125 TYR A CA 1
ATOM 975 C C . TYR A 1 125 ? 5.767 -3.517 -11.324 1.00 95.44 125 TYR A C 1
ATOM 977 O O . TYR A 1 125 ? 6.396 -4.286 -12.043 1.00 95.44 125 TYR A O 1
ATOM 985 N N . SER A 1 126 ? 4.487 -3.205 -11.545 1.00 97.19 126 SER A N 1
ATOM 986 C CA . SER A 1 126 ? 3.722 -3.724 -12.682 1.00 97.19 126 SER A CA 1
ATOM 987 C C . SER A 1 126 ? 4.335 -3.272 -14.008 1.00 97.19 126 SER A C 1
ATOM 989 O O . SER A 1 126 ? 4.523 -4.088 -14.899 1.00 97.19 126 SER A O 1
ATOM 991 N N . VAL A 1 127 ? 4.717 -1.995 -14.134 1.00 97.69 127 VAL A N 1
ATOM 992 C CA . VAL A 1 127 ? 5.387 -1.462 -15.335 1.00 97.69 127 VAL A CA 1
ATOM 993 C C . VAL A 1 127 ? 6.706 -2.189 -15.604 1.00 97.69 127 VAL A C 1
ATOM 995 O O . VAL A 1 127 ? 6.950 -2.583 -16.741 1.00 97.69 127 VAL A O 1
ATOM 998 N N . PHE A 1 128 ? 7.531 -2.414 -14.576 1.00 96.44 128 PHE A N 1
ATOM 999 C CA . PHE A 1 128 ? 8.777 -3.173 -14.700 1.00 96.44 128 PHE A CA 1
ATOM 1000 C C . PHE A 1 128 ? 8.527 -4.614 -15.161 1.00 96.44 128 PHE A C 1
ATOM 1002 O O . PHE A 1 128 ? 9.085 -5.028 -16.176 1.00 96.44 128 PHE A O 1
ATOM 1009 N N . ASN A 1 129 ? 7.664 -5.356 -14.457 1.00 94.81 129 ASN A N 1
ATOM 1010 C CA . ASN A 1 129 ? 7.413 -6.767 -14.751 1.00 94.81 129 ASN A CA 1
ATOM 1011 C C . ASN A 1 129 ? 6.756 -6.952 -16.126 1.00 94.81 129 ASN A C 1
ATOM 1013 O O . ASN A 1 129 ? 7.235 -7.740 -16.935 1.00 94.81 129 ASN A O 1
ATOM 1017 N N . CYS A 1 130 ? 5.702 -6.191 -16.433 1.00 96.38 130 CYS A N 1
ATOM 1018 C CA . CYS A 1 130 ? 5.035 -6.251 -17.734 1.00 96.38 130 CYS A CA 1
ATOM 1019 C C . CYS A 1 130 ? 5.972 -5.816 -18.866 1.00 96.38 130 CYS A C 1
ATOM 1021 O O . CYS A 1 130 ? 6.001 -6.448 -19.918 1.00 96.38 130 CYS A O 1
ATOM 1023 N N . GLY A 1 131 ? 6.742 -4.744 -18.657 1.00 95.62 131 GLY A N 1
ATOM 1024 C CA . GLY A 1 131 ? 7.655 -4.211 -19.662 1.00 95.62 131 GLY A CA 1
ATOM 1025 C C . GLY A 1 131 ? 8.784 -5.181 -20.001 1.00 95.62 131 GLY A C 1
ATOM 1026 O O . GLY A 1 131 ? 9.051 -5.410 -21.175 1.00 95.62 131 GLY A O 1
ATOM 1027 N N . LEU A 1 132 ? 9.417 -5.783 -18.992 1.00 94.00 132 LEU A N 1
ATOM 1028 C CA . LEU A 1 132 ? 10.523 -6.718 -19.200 1.00 94.00 132 LEU A CA 1
ATOM 1029 C C . LEU A 1 132 ? 10.059 -8.093 -19.711 1.00 94.00 132 LEU A C 1
ATOM 1031 O O . LEU A 1 132 ? 10.825 -8.770 -20.387 1.00 94.00 132 LEU A O 1
ATOM 1035 N N . TYR A 1 133 ? 8.825 -8.506 -19.404 1.00 93.69 133 TYR A N 1
ATOM 1036 C CA . TYR A 1 133 ? 8.299 -9.815 -19.806 1.00 93.69 133 TYR A CA 1
ATOM 1037 C C . TYR A 1 133 ? 7.589 -9.809 -21.168 1.00 93.69 133 TYR A C 1
ATOM 1039 O O . TYR A 1 133 ? 7.715 -10.764 -21.927 1.00 93.69 133 TYR A O 1
ATOM 1047 N N . TRP A 1 134 ? 6.822 -8.762 -21.499 1.00 95.12 134 TRP A N 1
ATOM 1048 C CA . TRP A 1 134 ? 6.012 -8.739 -22.729 1.00 95.12 134 TRP A CA 1
ATOM 1049 C C . TRP A 1 134 ? 6.597 -7.921 -23.876 1.00 95.12 134 TRP A C 1
ATOM 1051 O O . TRP A 1 134 ? 6.083 -8.035 -24.987 1.00 95.12 134 TRP A O 1
ATOM 1061 N N . ILE A 1 135 ? 7.621 -7.091 -23.654 1.00 96.12 135 ILE A N 1
ATOM 1062 C CA . ILE A 1 135 ? 8.195 -6.252 -24.716 1.00 96.12 135 ILE A CA 1
ATOM 1063 C C . ILE A 1 135 ? 9.499 -6.887 -25.225 1.00 96.12 135 ILE A C 1
ATOM 1065 O O . ILE A 1 135 ? 10.531 -6.758 -24.562 1.00 96.12 135 ILE A O 1
ATOM 1069 N N . PRO A 1 136 ? 9.514 -7.494 -26.432 1.00 94.94 136 PRO A N 1
ATOM 1070 C CA . PRO A 1 136 ? 10.681 -8.235 -26.916 1.00 94.94 136 PRO A CA 1
ATOM 1071 C C . PRO A 1 136 ? 11.932 -7.369 -27.087 1.00 94.94 136 PRO A C 1
ATOM 1073 O O . PRO A 1 136 ? 13.045 -7.842 -26.892 1.00 94.94 136 PRO A O 1
ATOM 1076 N N . SER A 1 137 ? 11.775 -6.085 -27.432 1.00 94.94 137 SER A N 1
ATOM 1077 C CA . SER A 1 137 ? 12.915 -5.171 -27.577 1.00 94.94 137 SER A CA 1
ATOM 1078 C C . SER A 1 137 ? 13.606 -4.888 -26.242 1.00 94.94 137 SER A C 1
ATOM 1080 O O . SER A 1 137 ? 14.826 -4.807 -26.188 1.00 94.94 137 SER A O 1
ATOM 1082 N N . VAL A 1 138 ? 12.834 -4.768 -25.159 1.00 95.12 138 VAL A N 1
ATOM 1083 C CA . VAL A 1 138 ? 13.358 -4.548 -23.804 1.00 95.12 138 VAL A CA 1
ATOM 1084 C C . VAL A 1 138 ? 14.024 -5.815 -23.278 1.00 95.12 138 VAL A C 1
ATOM 1086 O O . VAL A 1 138 ? 15.086 -5.751 -22.663 1.00 95.12 138 VAL A O 1
ATOM 1089 N N . GLU A 1 139 ? 13.414 -6.969 -23.535 1.00 94.50 139 GLU A N 1
ATOM 1090 C CA . GLU A 1 139 ? 13.990 -8.263 -23.189 1.00 94.50 139 GLU A CA 1
ATOM 1091 C C . GLU A 1 139 ? 15.313 -8.509 -23.940 1.00 94.50 139 GLU A C 1
ATOM 1093 O O . GLU A 1 139 ? 16.299 -8.941 -23.343 1.00 94.50 139 GLU A O 1
ATOM 1098 N N . ALA A 1 140 ? 15.386 -8.142 -25.222 1.00 93.88 140 ALA A N 1
ATOM 1099 C CA . ALA A 1 140 ? 16.629 -8.192 -25.987 1.00 93.88 140 ALA A CA 1
ATOM 1100 C C . ALA A 1 140 ? 17.717 -7.281 -25.385 1.00 93.88 140 ALA A C 1
ATOM 1102 O O . ALA A 1 140 ? 18.843 -7.741 -25.188 1.00 93.88 140 ALA A O 1
ATOM 1103 N N . GLU A 1 141 ? 17.381 -6.035 -25.006 1.00 94.19 141 GLU A N 1
ATOM 1104 C CA . GLU A 1 141 ? 18.300 -5.138 -24.276 1.00 94.19 141 GLU A CA 1
ATOM 1105 C C . GLU A 1 141 ? 18.799 -5.778 -22.962 1.00 94.19 141 GLU A C 1
ATOM 1107 O O . GLU A 1 141 ? 19.938 -5.557 -22.537 1.00 94.19 141 GLU A O 1
ATOM 1112 N N . TYR A 1 142 ? 17.955 -6.571 -22.290 1.00 93.44 142 TYR A N 1
ATOM 1113 C CA . TYR A 1 142 ? 18.314 -7.251 -21.047 1.00 93.44 142 TYR A CA 1
ATOM 1114 C C . TYR A 1 142 ? 19.315 -8.382 -21.276 1.00 93.44 142 TYR A C 1
ATOM 1116 O O . TYR A 1 142 ? 20.316 -8.450 -20.555 1.00 93.44 142 TYR A O 1
ATOM 1124 N N . PHE A 1 143 ? 19.077 -9.235 -22.273 1.00 94.12 143 PHE A N 1
ATOM 1125 C CA . PHE A 1 143 ? 19.978 -10.338 -22.611 1.00 94.12 143 PHE A CA 1
ATOM 1126 C C . PHE A 1 143 ? 21.299 -9.859 -23.216 1.00 94.12 143 PHE A C 1
ATOM 1128 O O . PHE A 1 143 ? 22.328 -10.488 -22.983 1.00 94.12 143 PHE A O 1
ATOM 1135 N N . GLU A 1 144 ? 21.316 -8.715 -23.903 1.00 93.19 144 GLU A N 1
ATOM 1136 C CA . GLU A 1 144 ? 22.566 -8.088 -24.349 1.00 93.19 144 GLU A CA 1
ATOM 1137 C C . GLU A 1 144 ? 23.458 -7.715 -23.153 1.00 93.19 144 GLU A C 1
ATOM 1139 O O . GLU A 1 144 ? 24.661 -7.982 -23.153 1.00 93.19 144 GLU A O 1
ATOM 1144 N N . LYS A 1 145 ? 22.863 -7.162 -22.086 1.00 89.38 145 LYS A N 1
ATOM 1145 C CA . LYS A 1 145 ? 23.582 -6.832 -20.843 1.00 89.38 145 LYS A CA 1
ATOM 1146 C C . LYS A 1 145 ? 23.863 -8.043 -19.957 1.00 89.38 145 LYS A C 1
ATOM 1148 O O . LYS A 1 145 ? 24.816 -8.013 -19.181 1.00 89.38 145 LYS A O 1
ATOM 1153 N N . ASN A 1 146 ? 23.051 -9.094 -20.052 1.00 88.81 146 ASN A N 1
ATOM 1154 C CA . ASN A 1 146 ? 23.156 -10.306 -19.242 1.00 88.81 146 ASN A CA 1
ATOM 1155 C C . ASN A 1 146 ? 23.181 -11.557 -20.141 1.00 88.81 146 ASN A C 1
ATOM 1157 O O . ASN A 1 146 ? 22.222 -12.328 -20.133 1.00 88.81 146 ASN A O 1
ATOM 1161 N N . PRO A 1 147 ? 24.285 -11.825 -20.870 1.00 84.62 147 PRO A N 1
ATOM 1162 C CA . PRO A 1 147 ? 24.319 -12.856 -21.919 1.00 84.62 147 PRO A CA 1
ATOM 1163 C C . PRO A 1 147 ? 24.095 -14.288 -21.422 1.00 84.62 147 PRO A C 1
ATOM 1165 O O . PRO A 1 147 ? 23.772 -15.181 -22.196 1.00 84.62 147 PRO A O 1
ATOM 1168 N N . LYS A 1 148 ? 24.325 -14.524 -20.126 1.00 82.81 148 LYS A N 1
ATOM 1169 C CA . LYS A 1 148 ? 24.132 -15.818 -19.453 1.00 82.81 148 LYS A CA 1
ATOM 1170 C C . LYS A 1 148 ? 22.953 -15.803 -18.476 1.00 82.81 148 LYS A C 1
ATOM 1172 O O . LYS A 1 148 ? 22.746 -16.780 -17.763 1.00 82.81 148 LYS A O 1
ATOM 1177 N N . GLY A 1 149 ? 22.254 -14.674 -18.373 1.00 76.00 149 GLY A N 1
ATOM 1178 C CA . GLY A 1 149 ? 21.114 -14.515 -17.481 1.00 76.00 149 GLY A CA 1
ATOM 1179 C C . GLY A 1 149 ? 19.871 -15.168 -18.069 1.00 76.00 149 GLY A C 1
ATOM 1180 O O . GLY A 1 149 ? 19.741 -15.288 -19.283 1.00 76.00 149 GLY A O 1
ATOM 1181 N N . LEU A 1 150 ? 18.953 -15.573 -17.200 1.00 84.56 150 LEU A N 1
ATOM 1182 C CA . LEU A 1 150 ? 17.569 -15.851 -17.574 1.00 84.56 150 LEU A CA 1
ATOM 1183 C C . LEU A 1 150 ? 16.743 -14.589 -17.322 1.00 84.56 150 LEU A C 1
ATOM 1185 O O . LEU A 1 150 ? 17.146 -13.758 -16.504 1.00 84.56 150 LEU A O 1
ATOM 1189 N N . ASN A 1 151 ? 15.595 -14.450 -17.990 1.00 84.50 151 ASN A N 1
ATOM 1190 C CA . ASN A 1 151 ? 14.668 -13.368 -17.667 1.00 84.50 151 ASN A CA 1
ATOM 1191 C C . ASN A 1 151 ? 14.275 -13.494 -16.178 1.00 84.50 151 ASN A C 1
ATOM 1193 O O . ASN A 1 151 ? 13.784 -14.550 -15.769 1.00 84.50 151 ASN A O 1
ATOM 1197 N N . PRO A 1 152 ? 14.540 -12.470 -15.348 1.00 82.94 152 PRO A N 1
ATOM 1198 C CA . PRO A 1 152 ? 14.321 -12.556 -13.911 1.00 82.94 152 PRO A CA 1
ATOM 1199 C C . PRO A 1 152 ? 12.841 -12.439 -13.537 1.00 82.94 152 PRO A C 1
ATOM 1201 O O . PRO A 1 152 ? 12.507 -12.679 -12.382 1.00 82.94 152 PRO A O 1
ATOM 1204 N N . VAL A 1 153 ? 11.975 -12.041 -14.476 1.00 87.94 153 VAL A N 1
ATOM 1205 C CA . VAL A 1 153 ? 10.542 -11.845 -14.245 1.00 87.94 153 VAL A CA 1
ATOM 1206 C C . VAL A 1 153 ? 9.774 -13.097 -14.637 1.00 87.94 153 VAL A C 1
ATOM 1208 O O . VAL A 1 153 ? 9.908 -13.611 -15.748 1.00 87.94 153 VAL A O 1
ATOM 1211 N N . GLN A 1 154 ? 8.913 -13.553 -13.735 1.00 90.12 154 GLN A N 1
ATOM 1212 C CA . GLN A 1 154 ? 8.005 -14.668 -13.957 1.00 90.12 154 GLN A CA 1
ATOM 1213 C C . GLN A 1 154 ? 6.544 -14.195 -13.991 1.00 90.12 154 GLN A C 1
ATOM 1215 O O . GLN A 1 154 ? 6.195 -13.091 -13.567 1.00 90.12 154 GLN A O 1
ATOM 1220 N N . LEU A 1 155 ? 5.645 -15.047 -14.495 1.00 90.69 155 LEU A N 1
ATOM 1221 C CA . LEU A 1 155 ? 4.227 -14.699 -14.640 1.00 90.69 155 LEU A CA 1
ATOM 1222 C C . LEU A 1 155 ? 3.549 -14.399 -13.290 1.00 90.69 155 LEU A C 1
ATOM 1224 O O . LEU A 1 155 ? 2.687 -13.524 -13.209 1.00 90.69 155 LEU A O 1
ATOM 1228 N N . ASN A 1 156 ? 3.949 -15.090 -12.220 1.00 89.50 156 ASN A N 1
ATOM 1229 C CA . ASN A 1 156 ? 3.463 -14.828 -10.864 1.00 89.50 156 ASN A CA 1
ATOM 1230 C C . ASN A 1 156 ? 3.810 -13.409 -10.391 1.00 89.50 156 ASN A C 1
ATOM 1232 O O . ASN A 1 156 ? 2.976 -12.795 -9.729 1.00 89.50 156 ASN A O 1
ATOM 1236 N N . ASP A 1 157 ? 4.967 -12.856 -10.770 1.00 88.19 157 ASP A N 1
ATOM 1237 C CA . ASP A 1 157 ? 5.360 -11.487 -10.403 1.00 88.19 157 ASP A CA 1
ATOM 1238 C C . ASP A 1 157 ? 4.440 -10.452 -11.063 1.00 88.19 157 ASP A C 1
ATOM 1240 O O . ASP A 1 157 ? 4.035 -9.462 -10.445 1.00 88.19 157 ASP A O 1
ATOM 1244 N N . ILE A 1 158 ? 4.047 -10.707 -12.314 1.00 92.81 158 ILE A N 1
ATOM 1245 C CA . ILE A 1 158 ? 3.104 -9.870 -13.065 1.00 92.81 158 ILE A CA 1
ATOM 1246 C C . ILE A 1 158 ? 1.727 -9.907 -12.407 1.00 92.81 158 ILE A C 1
ATOM 1248 O O . ILE A 1 158 ? 1.187 -8.860 -12.051 1.00 92.81 158 ILE A O 1
ATOM 1252 N N . VAL A 1 159 ? 1.172 -11.106 -12.197 1.00 94.44 159 VAL A N 1
ATOM 1253 C CA . VAL A 1 159 ? -0.160 -11.267 -11.593 1.00 94.44 159 VAL A CA 1
ATOM 1254 C C . VAL A 1 159 ? -0.198 -10.635 -10.204 1.00 94.44 159 VAL A C 1
ATOM 1256 O O . VAL A 1 159 ? -1.119 -9.876 -9.906 1.00 94.44 159 VAL A O 1
ATOM 1259 N N . PHE A 1 160 ? 0.822 -10.884 -9.380 1.00 90.06 160 PHE A N 1
ATOM 1260 C CA . PHE A 1 160 ? 0.932 -10.307 -8.044 1.00 90.06 160 PHE A CA 1
ATOM 1261 C C . PHE A 1 160 ? 0.983 -8.775 -8.083 1.00 90.06 160 PHE A C 1
ATOM 1263 O O . PHE A 1 160 ? 0.201 -8.113 -7.400 1.00 90.06 160 PHE A O 1
ATOM 1270 N N . SER A 1 161 ? 1.876 -8.200 -8.892 1.00 92.62 161 SER A N 1
ATOM 1271 C CA . SER A 1 161 ? 2.080 -6.747 -8.941 1.00 92.62 161 SER A CA 1
ATOM 1272 C C . SER A 1 161 ? 0.854 -5.990 -9.459 1.00 92.62 161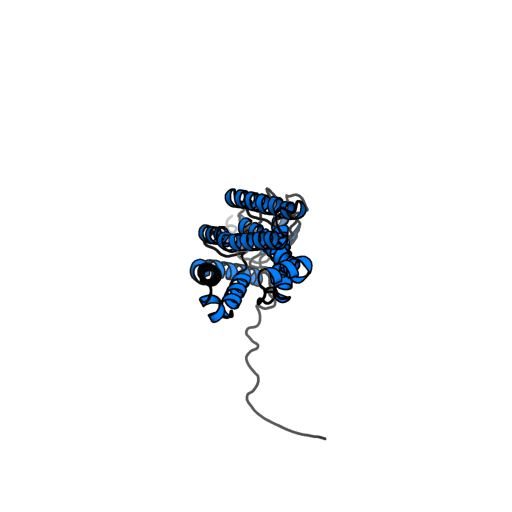 SER A C 1
ATOM 1274 O O . SER A 1 161 ? 0.448 -5.003 -8.836 1.00 92.62 161 SER A O 1
ATOM 1276 N N . VAL A 1 162 ? 0.216 -6.488 -10.524 1.00 94.56 162 VAL A N 1
ATOM 1277 C CA . VAL A 1 162 ? -0.996 -5.890 -11.103 1.00 94.56 162 VAL A CA 1
ATOM 1278 C C . VAL A 1 162 ? -2.175 -6.021 -10.143 1.00 94.56 162 VAL A C 1
ATOM 1280 O O . VAL A 1 162 ? -2.863 -5.034 -9.877 1.00 94.56 162 VAL A O 1
ATOM 1283 N N . HIS A 1 163 ? -2.386 -7.204 -9.558 1.00 93.56 163 HIS A N 1
ATOM 1284 C CA . HIS A 1 163 ? -3.443 -7.409 -8.568 1.00 93.56 163 HIS A CA 1
ATOM 1285 C C . HIS A 1 163 ? -3.269 -6.478 -7.362 1.00 93.56 163 HIS A C 1
ATOM 1287 O O . HIS A 1 163 ? -4.216 -5.801 -6.959 1.00 93.56 163 HIS A O 1
ATOM 1293 N N . ALA A 1 164 ? -2.051 -6.380 -6.822 1.00 91.06 164 ALA A N 1
ATOM 1294 C CA . ALA A 1 164 ? -1.747 -5.496 -5.704 1.00 91.06 164 ALA A CA 1
ATOM 1295 C C . ALA A 1 164 ? -1.988 -4.017 -6.051 1.00 91.06 164 ALA A C 1
ATOM 1297 O O . ALA A 1 164 ? -2.515 -3.275 -5.217 1.00 91.06 164 ALA A O 1
ATOM 1298 N N . ALA A 1 165 ? -1.672 -3.584 -7.278 1.00 94.44 165 ALA A N 1
ATOM 1299 C CA . ALA A 1 165 ? -1.988 -2.236 -7.748 1.00 94.44 165 ALA A CA 1
ATOM 1300 C C . ALA A 1 165 ? -3.507 -1.990 -7.780 1.00 94.44 165 ALA A C 1
ATOM 1302 O O . ALA A 1 165 ? -3.966 -0.973 -7.260 1.00 94.44 165 ALA A O 1
ATOM 1303 N N . CYS A 1 166 ? -4.293 -2.933 -8.311 1.00 93.12 166 CYS A N 1
ATOM 1304 C CA . CYS A 1 166 ? -5.756 -2.837 -8.357 1.00 93.12 166 CYS A CA 1
ATOM 1305 C C . CYS A 1 166 ? -6.388 -2.791 -6.960 1.00 93.12 166 CYS A C 1
ATOM 1307 O O . CYS A 1 166 ? -7.218 -1.924 -6.691 1.00 93.12 166 CYS A O 1
ATOM 1309 N N . VAL A 1 167 ? -5.976 -3.684 -6.055 1.00 91.38 167 VAL A N 1
ATOM 1310 C CA . VAL A 1 167 ? -6.472 -3.706 -4.669 1.00 91.38 167 VAL A CA 1
ATOM 1311 C C . VAL A 1 167 ? -6.109 -2.410 -3.950 1.00 91.38 167 VAL A C 1
ATOM 1313 O O . VAL A 1 167 ? -6.961 -1.812 -3.301 1.00 91.38 167 VAL A O 1
ATOM 1316 N N . THR A 1 168 ? -4.876 -1.923 -4.109 1.00 90.75 168 THR A N 1
ATOM 1317 C CA . THR A 1 168 ? -4.445 -0.672 -3.468 1.00 90.75 168 THR A CA 1
ATOM 1318 C C . THR A 1 168 ? -5.189 0.538 -4.035 1.00 90.75 168 THR A C 1
ATOM 1320 O O . THR A 1 168 ? -5.542 1.440 -3.279 1.00 90.75 168 THR A O 1
ATOM 1323 N N . LEU A 1 169 ? -5.469 0.559 -5.342 1.00 92.31 169 LEU A N 1
ATOM 1324 C CA . LEU A 1 169 ? -6.285 1.600 -5.966 1.00 92.31 169 LEU A CA 1
ATOM 1325 C C . LEU A 1 169 ? -7.705 1.590 -5.396 1.00 92.31 169 LEU A C 1
ATOM 1327 O O . LEU A 1 169 ? -8.203 2.639 -4.997 1.00 92.31 169 LEU A O 1
ATOM 1331 N N . PHE A 1 170 ? -8.317 0.409 -5.292 1.00 88.44 170 PHE A N 1
ATOM 1332 C CA . PHE A 1 170 ? -9.626 0.245 -4.666 1.00 88.44 170 PHE A CA 1
ATOM 1333 C C . PHE A 1 170 ? -9.621 0.756 -3.219 1.00 88.44 170 PHE A C 1
ATOM 1335 O O . PHE A 1 170 ? -10.474 1.561 -2.849 1.00 88.44 170 PHE A O 1
ATOM 1342 N N . THR A 1 171 ? -8.622 0.377 -2.416 1.00 87.56 171 THR A N 1
ATOM 1343 C CA . THR A 1 171 ? -8.456 0.888 -1.048 1.00 87.56 171 THR A CA 1
ATOM 1344 C C . THR A 1 171 ? -8.270 2.403 -1.017 1.00 87.56 171 THR A C 1
ATOM 1346 O O . THR A 1 171 ? -8.829 3.063 -0.150 1.00 87.56 171 THR A O 1
ATOM 1349 N N . LEU A 1 172 ? -7.533 2.997 -1.958 1.00 88.75 172 LEU A N 1
ATOM 1350 C CA . LEU A 1 172 ? -7.385 4.451 -2.022 1.00 88.75 172 LEU A CA 1
ATOM 1351 C C . LEU A 1 172 ? -8.713 5.140 -2.366 1.00 88.75 172 LEU A C 1
ATOM 1353 O O . LEU A 1 172 ? -9.038 6.163 -1.767 1.00 88.75 172 LEU A O 1
ATOM 1357 N N . SER A 1 173 ? -9.513 4.569 -3.271 1.00 84.62 173 SER A N 1
ATOM 1358 C CA . SER A 1 173 ? -10.856 5.073 -3.584 1.00 84.62 173 SER A CA 1
ATOM 1359 C C . SER A 1 173 ? -11.780 5.055 -2.364 1.00 84.62 173 SER A C 1
ATOM 1361 O O . SER A 1 173 ? -12.604 5.954 -2.213 1.00 84.62 173 SER A O 1
ATOM 1363 N N . GLN A 1 174 ? -11.608 4.101 -1.443 1.00 82.88 174 GLN A N 1
ATOM 1364 C CA . GLN A 1 174 ? -12.365 4.059 -0.188 1.00 82.88 174 GLN A CA 1
ATOM 1365 C C . GLN A 1 174 ? -12.129 5.300 0.696 1.00 82.88 174 GLN A C 1
ATOM 1367 O O . GLN A 1 174 ? -13.064 5.744 1.355 1.00 82.88 174 GLN A O 1
ATOM 1372 N N . PHE A 1 175 ? -10.956 5.947 0.640 1.00 84.06 175 PHE A N 1
ATOM 1373 C CA . PHE A 1 175 ? -10.702 7.216 1.352 1.00 84.06 175 PHE A CA 1
ATOM 1374 C C . PHE A 1 175 ? -11.488 8.416 0.802 1.00 84.06 175 PHE A C 1
ATOM 1376 O O . PHE A 1 175 ? -11.469 9.485 1.419 1.00 84.06 175 PHE A O 1
ATOM 1383 N N . LEU A 1 176 ? -12.130 8.275 -0.363 1.00 78.25 176 LEU A N 1
ATOM 1384 C CA . LEU A 1 176 ? -13.018 9.293 -0.932 1.00 78.25 176 LEU A CA 1
ATOM 1385 C C . LEU A 1 176 ? -14.467 9.128 -0.460 1.00 78.25 176 LEU A C 1
ATOM 1387 O O . LEU A 1 176 ? -15.230 10.085 -0.525 1.00 78.25 176 LEU A O 1
ATOM 1391 N N . ILE A 1 177 ? -14.839 7.921 -0.024 1.00 75.31 177 ILE A N 1
ATOM 1392 C CA . ILE A 1 177 ? -16.224 7.541 0.280 1.00 75.31 177 ILE A CA 1
ATOM 1393 C C . ILE A 1 177 ? -16.444 7.445 1.793 1.00 75.31 177 ILE A C 1
ATOM 1395 O O . ILE A 1 177 ? -17.474 7.889 2.292 1.00 75.31 177 ILE A O 1
ATOM 1399 N N . TYR A 1 178 ? -15.489 6.865 2.520 1.00 74.69 178 TYR A N 1
ATOM 1400 C CA . TYR A 1 178 ? -15.622 6.577 3.946 1.00 74.69 178 TYR A CA 1
ATOM 1401 C C . TYR A 1 178 ? -14.971 7.642 4.829 1.00 74.69 178 TYR A C 1
ATOM 1403 O O . TYR A 1 178 ? -14.041 8.345 4.423 1.00 74.69 178 TYR A O 1
ATOM 1411 N N . GLU A 1 179 ? -15.447 7.721 6.075 1.00 71.06 179 GLU A N 1
ATOM 1412 C CA . GLU A 1 179 ? -14.907 8.628 7.084 1.00 71.06 179 GLU A CA 1
ATOM 1413 C C . GLU A 1 179 ? -13.421 8.332 7.320 1.00 71.06 179 GLU A C 1
ATOM 1415 O O . GLU A 1 179 ? -13.017 7.199 7.597 1.00 71.06 179 GLU A O 1
ATOM 1420 N N . ARG A 1 180 ? -12.596 9.373 7.201 1.00 78.19 180 ARG A N 1
ATOM 1421 C CA . ARG A 1 180 ? -11.134 9.271 7.296 1.00 78.19 180 ARG A CA 1
ATOM 1422 C C . ARG A 1 180 ? -10.554 9.990 8.507 1.00 78.19 180 ARG A C 1
ATOM 1424 O O . ARG A 1 180 ? -9.333 10.064 8.621 1.00 78.19 180 ARG A O 1
ATOM 1431 N N . GLY A 1 181 ? -11.389 10.538 9.393 1.00 76.94 181 GLY A N 1
ATOM 1432 C CA . GLY A 1 181 ? -10.960 11.164 10.646 1.00 76.94 181 GLY A CA 1
ATOM 1433 C C . GLY A 1 181 ? -10.066 12.382 10.422 1.00 76.94 181 GLY A C 1
ATOM 1434 O O . GLY A 1 181 ? -9.069 12.558 11.117 1.00 76.94 181 GLY A O 1
ATOM 1435 N N . GLY A 1 182 ? -10.352 13.170 9.380 1.00 79.44 182 GLY A N 1
ATOM 1436 C CA . GLY A 1 182 ? -9.550 14.340 9.005 1.00 79.44 182 GLY A CA 1
ATOM 1437 C C . GLY A 1 182 ? -8.169 14.029 8.407 1.00 79.44 182 GLY A C 1
ATOM 1438 O O . GLY A 1 182 ? -7.393 14.956 8.170 1.00 79.44 182 GLY A O 1
ATOM 1439 N N . GLN A 1 183 ? -7.842 12.759 8.131 1.00 87.00 183 GLN A N 1
ATOM 1440 C CA . GLN A 1 183 ? -6.574 12.401 7.494 1.00 87.00 183 GLN A CA 1
ATOM 1441 C C . GLN A 1 183 ? -6.421 13.078 6.127 1.00 87.00 183 GLN A C 1
ATOM 1443 O O . GLN A 1 183 ? -7.300 13.023 5.266 1.00 87.00 183 GLN A O 1
ATOM 1448 N N . THR A 1 184 ? -5.256 13.681 5.914 1.00 89.31 184 THR A N 1
ATOM 1449 C CA . THR A 1 184 ? -4.804 14.179 4.613 1.00 89.31 184 THR A CA 1
ATOM 1450 C C . THR A 1 184 ? -3.373 13.718 4.383 1.00 89.31 184 THR A C 1
ATOM 1452 O O . THR A 1 184 ? -2.682 13.348 5.332 1.00 89.31 184 THR A O 1
ATOM 1455 N N . LEU A 1 185 ? -2.927 13.743 3.126 1.00 90.12 185 LEU A N 1
ATOM 1456 C CA . LEU A 1 185 ? -1.548 13.397 2.788 1.00 90.12 185 LEU A CA 1
ATOM 1457 C C . LEU A 1 185 ? -0.574 14.292 3.558 1.00 90.12 185 LEU A C 1
ATOM 1459 O O . LEU A 1 185 ? -0.722 15.518 3.513 1.00 90.12 185 LEU A O 1
ATOM 1463 N N . SER A 1 186 ? 0.427 13.724 4.223 1.00 93.19 186 SER A N 1
ATOM 1464 C CA . SER A 1 186 ? 1.432 14.527 4.923 1.00 93.19 186 SER A CA 1
ATOM 1465 C C . SER A 1 186 ? 2.284 15.329 3.940 1.00 93.19 186 SER A C 1
ATOM 1467 O O . SER A 1 186 ? 2.458 14.954 2.780 1.00 93.19 186 SER A O 1
ATOM 1469 N N . LEU A 1 187 ? 2.848 16.450 4.399 1.00 93.12 187 LEU A N 1
ATOM 1470 C CA . LEU A 1 187 ? 3.752 17.257 3.575 1.00 93.12 187 LEU A CA 1
ATOM 1471 C C . LEU A 1 187 ? 4.943 16.427 3.071 1.00 93.12 187 LEU A C 1
ATOM 1473 O O . LEU A 1 187 ? 5.297 16.516 1.900 1.00 93.12 187 LEU A O 1
ATOM 1477 N N . VAL A 1 188 ? 5.510 15.582 3.938 1.00 93.94 188 VAL A N 1
ATOM 1478 C CA . VAL A 1 188 ? 6.625 14.690 3.591 1.00 93.94 188 VAL A CA 1
ATOM 1479 C C . VAL A 1 188 ? 6.215 13.723 2.481 1.00 93.94 188 VAL A C 1
ATOM 1481 O O . VAL A 1 188 ? 6.921 13.619 1.481 1.00 93.94 188 VAL A O 1
ATOM 1484 N N . ALA A 1 189 ? 5.053 13.073 2.605 1.00 93.19 189 ALA A N 1
ATOM 1485 C CA . ALA A 1 189 ? 4.550 12.179 1.567 1.00 93.19 189 ALA A CA 1
ATOM 1486 C C . ALA A 1 189 ? 4.297 12.921 0.247 1.00 93.19 189 ALA A C 1
ATOM 1488 O O . ALA A 1 189 ? 4.686 12.427 -0.807 1.00 93.19 189 ALA A O 1
ATOM 1489 N N . ARG A 1 190 ? 3.715 14.128 0.282 1.00 94.81 190 ARG A N 1
ATOM 1490 C CA . ARG A 1 190 ? 3.508 14.954 -0.923 1.00 94.81 190 ARG A CA 1
ATOM 1491 C C . ARG A 1 190 ? 4.824 15.292 -1.617 1.00 94.81 190 ARG A C 1
ATOM 1493 O O . ARG A 1 190 ? 4.916 15.116 -2.826 1.00 94.81 190 ARG A O 1
ATOM 1500 N N . ILE A 1 191 ? 5.837 15.732 -0.867 1.00 96.44 191 ILE A N 1
ATOM 1501 C CA . ILE A 1 191 ? 7.164 16.047 -1.418 1.00 96.44 191 ILE A CA 1
ATOM 1502 C C . ILE A 1 191 ? 7.772 14.802 -2.069 1.00 96.44 191 ILE A C 1
ATOM 1504 O O . ILE A 1 191 ? 8.192 14.867 -3.221 1.00 96.44 191 ILE A O 1
ATOM 1508 N N . LEU A 1 192 ? 7.764 13.661 -1.375 1.00 95.38 192 LEU A N 1
ATOM 1509 C CA . LEU A 1 192 ? 8.283 12.401 -1.915 1.00 95.38 192 LEU A CA 1
ATOM 1510 C C . LEU A 1 192 ? 7.555 11.980 -3.195 1.00 95.38 192 LEU A C 1
ATOM 1512 O O . LEU A 1 192 ? 8.200 11.626 -4.179 1.00 95.38 192 LEU A O 1
ATOM 1516 N N . MET A 1 193 ? 6.223 12.059 -3.210 1.00 94.81 193 MET A N 1
ATOM 1517 C CA . MET A 1 193 ? 5.425 11.722 -4.389 1.00 94.81 193 MET A CA 1
ATOM 1518 C C . MET A 1 193 ? 5.721 12.647 -5.570 1.00 94.81 193 MET A C 1
ATOM 1520 O O . MET A 1 193 ? 5.842 12.159 -6.689 1.00 94.81 193 MET A O 1
ATOM 1524 N N . VAL A 1 194 ? 5.887 13.954 -5.340 1.00 97.12 194 VAL A N 1
ATOM 1525 C CA . VAL A 1 194 ? 6.274 14.907 -6.393 1.00 97.12 194 VAL A CA 1
ATOM 1526 C C . VAL A 1 194 ? 7.669 14.588 -6.925 1.00 97.12 194 VAL A C 1
ATOM 1528 O O . VAL A 1 194 ? 7.852 14.533 -8.138 1.00 97.12 194 VAL A O 1
ATOM 1531 N N . VAL A 1 195 ? 8.641 14.321 -6.048 1.00 97.69 195 VAL A N 1
ATOM 1532 C CA . VAL A 1 195 ? 10.004 13.944 -6.454 1.00 97.69 195 VAL A CA 1
ATOM 1533 C C . VAL A 1 195 ? 9.985 12.675 -7.306 1.00 97.69 195 VAL A C 1
ATOM 1535 O O . VAL A 1 195 ? 10.550 12.668 -8.399 1.00 97.69 195 VAL A O 1
ATOM 1538 N N . PHE A 1 196 ? 9.292 11.622 -6.863 1.00 97.25 196 PHE A N 1
ATOM 1539 C CA . PHE A 1 196 ? 9.161 10.399 -7.654 1.00 97.25 196 PHE A CA 1
ATOM 1540 C C . PHE A 1 196 ? 8.447 10.649 -8.981 1.00 97.25 196 PHE A C 1
ATOM 1542 O O . PHE A 1 196 ? 8.925 10.176 -10.006 1.00 97.25 196 PHE A O 1
ATOM 1549 N N . ALA A 1 197 ? 7.363 11.427 -8.995 1.00 97.44 197 ALA A N 1
ATOM 1550 C CA . ALA A 1 197 ? 6.645 11.762 -10.221 1.00 97.44 197 ALA A CA 1
ATOM 1551 C C . ALA A 1 197 ? 7.548 12.477 -11.236 1.00 97.44 197 ALA A C 1
ATOM 1553 O O . ALA A 1 197 ? 7.561 12.099 -12.404 1.00 97.44 197 ALA A O 1
ATOM 1554 N N . VAL A 1 198 ? 8.354 13.449 -10.796 1.00 98.12 198 VAL A N 1
ATOM 1555 C CA . VAL A 1 198 ? 9.319 14.142 -11.663 1.00 98.12 198 VAL A CA 1
ATOM 1556 C C . VAL A 1 198 ? 10.339 13.160 -12.237 1.00 98.12 198 VAL A C 1
ATOM 1558 O O . VAL A 1 198 ? 10.551 13.155 -13.448 1.00 98.12 198 VAL A O 1
ATOM 1561 N N . ILE A 1 199 ? 10.932 12.293 -11.407 1.00 98.00 199 ILE A N 1
ATOM 1562 C CA . ILE A 1 199 ? 11.906 11.293 -11.875 1.00 98.00 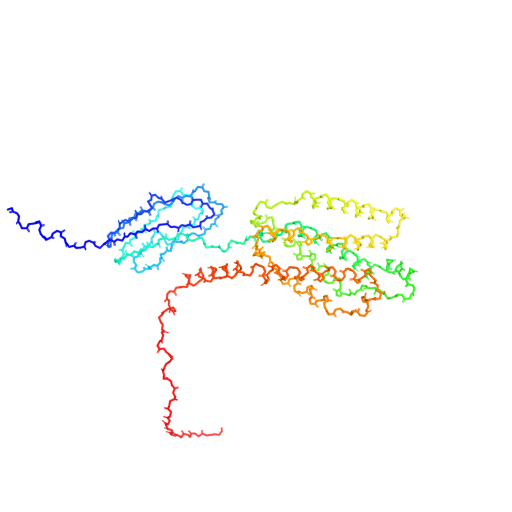199 ILE A CA 1
ATOM 1563 C C . ILE A 1 199 ? 11.262 10.347 -12.896 1.00 98.00 199 ILE A C 1
ATOM 1565 O O . ILE A 1 199 ? 11.856 10.083 -13.941 1.00 98.00 199 ILE A O 1
ATOM 1569 N N . ILE A 1 200 ? 10.044 9.863 -12.634 1.00 97.88 200 ILE A N 1
ATOM 1570 C CA . ILE A 1 200 ? 9.306 8.967 -13.537 1.00 97.88 200 ILE A CA 1
ATOM 1571 C C . ILE A 1 200 ? 9.027 9.661 -14.872 1.00 97.88 200 ILE A C 1
ATOM 1573 O O . ILE A 1 200 ? 9.315 9.091 -15.918 1.00 97.88 200 ILE A O 1
ATOM 1577 N N . ILE A 1 201 ? 8.515 10.894 -14.854 1.00 97.88 201 ILE A N 1
ATOM 1578 C CA . ILE A 1 201 ? 8.173 11.638 -16.074 1.00 97.88 201 ILE A CA 1
ATOM 1579 C C . ILE A 1 201 ? 9.424 11.908 -16.910 1.00 97.88 201 ILE A C 1
ATOM 1581 O O . ILE A 1 201 ? 9.435 11.625 -18.105 1.00 97.88 201 ILE A O 1
ATOM 1585 N N . VAL A 1 202 ? 10.494 12.417 -16.291 1.00 97.81 202 VAL A N 1
ATOM 1586 C CA . VAL A 1 202 ? 11.748 12.698 -17.002 1.00 97.81 202 VAL A CA 1
ATOM 1587 C C . VAL A 1 202 ? 12.325 11.405 -17.577 1.00 97.81 202 VAL A C 1
ATOM 1589 O O . VAL A 1 202 ? 12.601 11.342 -18.772 1.00 97.81 202 VAL A O 1
ATOM 1592 N N . SER A 1 203 ? 12.449 10.350 -16.766 1.00 97.12 203 SER A N 1
ATOM 1593 C CA . SER A 1 203 ? 13.001 9.065 -17.218 1.00 97.12 203 SER A CA 1
ATOM 1594 C C . SER A 1 203 ? 12.146 8.364 -18.273 1.00 97.12 203 SER A C 1
ATOM 1596 O O . SER A 1 203 ? 12.703 7.641 -19.090 1.00 97.12 203 SER A O 1
ATOM 1598 N N . PHE A 1 204 ? 10.832 8.597 -18.307 1.00 97.12 204 PHE A N 1
ATOM 1599 C CA . PHE A 1 204 ? 9.948 8.093 -19.359 1.00 97.12 204 PHE A CA 1
ATOM 1600 C C . PHE A 1 204 ? 10.165 8.806 -20.700 1.00 97.12 204 PHE A C 1
ATOM 1602 O O . PHE A 1 204 ? 10.046 8.182 -21.750 1.00 97.12 204 PHE A O 1
ATOM 1609 N N . ILE A 1 205 ? 10.513 10.097 -20.687 1.00 97.56 205 ILE A N 1
ATOM 1610 C CA . ILE A 1 205 ? 10.756 10.888 -21.907 1.00 97.56 205 ILE A CA 1
ATOM 1611 C C . ILE A 1 205 ? 12.110 10.537 -22.547 1.00 97.56 205 ILE A C 1
ATOM 1613 O O . ILE A 1 205 ? 12.225 10.497 -23.772 1.00 97.56 205 ILE A O 1
ATOM 1617 N N . LEU A 1 206 ? 13.142 10.270 -21.740 1.00 97.50 206 LEU A N 1
ATOM 1618 C CA . LEU A 1 206 ? 14.516 10.055 -22.219 1.00 97.50 206 LEU A CA 1
ATOM 1619 C C . LEU A 1 206 ? 14.684 8.905 -23.247 1.00 97.50 206 LEU A C 1
ATOM 1621 O O . LEU A 1 206 ? 15.478 9.080 -24.179 1.00 97.50 206 LEU A O 1
ATOM 1625 N N . PRO A 1 207 ? 13.954 7.771 -23.164 1.00 96.19 207 PRO A N 1
ATOM 1626 C CA . PRO A 1 207 ? 13.939 6.750 -24.212 1.00 96.19 207 PRO A CA 1
ATOM 1627 C C . PRO A 1 207 ? 13.433 7.232 -25.571 1.00 96.19 207 PRO A C 1
ATOM 1629 O O . PRO A 1 207 ? 14.003 6.868 -26.600 1.00 96.19 207 PRO A O 1
ATOM 1632 N N . PHE A 1 208 ? 12.420 8.102 -25.607 1.00 95.44 208 PHE A N 1
ATOM 1633 C CA . PHE A 1 208 ? 11.882 8.623 -26.871 1.00 95.44 208 PHE A CA 1
ATOM 1634 C C . PHE A 1 208 ? 12.896 9.485 -27.622 1.00 95.44 208 PHE A C 1
ATOM 1636 O O . PHE A 1 208 ? 12.980 9.426 -28.848 1.00 95.44 208 PHE A O 1
ATOM 1643 N N . VAL A 1 209 ? 13.699 10.254 -26.886 1.00 96.69 209 VAL A N 1
ATOM 1644 C CA . VAL A 1 209 ? 14.779 11.080 -27.447 1.00 96.69 209 VAL A CA 1
ATOM 1645 C C . VAL A 1 209 ? 16.103 10.318 -27.588 1.00 96.69 209 VAL A C 1
ATOM 1647 O O . VAL A 1 209 ? 17.128 10.926 -27.882 1.00 96.69 209 VAL A O 1
ATOM 1650 N N . LYS A 1 210 ? 16.090 8.987 -27.406 1.00 93.25 210 LYS A N 1
ATOM 1651 C CA . LYS A 1 210 ? 17.243 8.080 -27.552 1.00 93.25 210 LYS A CA 1
ATOM 1652 C C . LYS A 1 210 ? 18.440 8.417 -26.650 1.00 93.25 210 LYS A C 1
ATOM 1654 O O . LYS A 1 210 ? 19.567 8.040 -26.959 1.00 93.25 210 LYS A O 1
ATOM 1659 N N . VAL A 1 211 ? 18.208 9.100 -25.526 1.00 95.56 211 VAL A N 1
ATOM 1660 C CA . VAL A 1 211 ? 19.255 9.395 -24.527 1.00 95.56 211 VAL A CA 1
ATOM 1661 C C . VAL A 1 211 ? 19.555 8.164 -23.664 1.00 95.56 211 VAL A C 1
ATOM 1663 O O . VAL A 1 211 ? 20.667 8.002 -23.169 1.00 95.56 211 VAL A O 1
ATOM 1666 N N . MET A 1 212 ? 18.581 7.268 -23.493 1.00 94.50 212 MET A N 1
ATOM 1667 C CA . MET A 1 212 ? 18.735 6.005 -22.766 1.00 94.50 212 MET A CA 1
ATOM 1668 C C . MET A 1 212 ? 17.839 4.911 -23.359 1.00 94.50 212 MET A C 1
ATOM 1670 O O . MET A 1 212 ? 16.858 5.220 -24.023 1.00 94.50 212 MET A O 1
ATOM 1674 N N . GLY A 1 213 ? 18.160 3.638 -23.109 1.00 94.88 213 GLY A N 1
ATOM 1675 C CA . GLY A 1 213 ? 17.307 2.505 -23.498 1.00 94.88 213 GLY A CA 1
ATOM 1676 C C . GLY A 1 213 ? 16.062 2.362 -22.618 1.00 94.88 213 GLY A C 1
ATOM 1677 O O . GLY A 1 213 ? 16.020 2.870 -21.489 1.00 94.88 213 GLY A O 1
ATOM 1678 N N . TRP A 1 214 ? 15.062 1.631 -23.110 1.00 96.38 214 TRP A N 1
ATOM 1679 C CA . TRP A 1 214 ? 13.826 1.363 -22.368 1.00 96.38 214 TRP A CA 1
ATOM 1680 C C . TRP A 1 214 ? 14.083 0.522 -21.119 1.00 96.38 214 TRP A C 1
ATOM 1682 O O . TRP A 1 214 ? 13.455 0.748 -20.083 1.00 96.38 214 TRP A O 1
ATOM 1692 N N . LEU A 1 215 ? 15.068 -0.379 -21.164 1.00 94.50 215 LEU A N 1
ATOM 1693 C CA . LEU A 1 215 ? 15.454 -1.171 -20.001 1.00 94.50 215 LEU A CA 1
ATOM 1694 C C . LEU A 1 215 ? 15.947 -0.295 -18.837 1.00 94.50 215 LEU A C 1
ATOM 1696 O O . LEU A 1 215 ? 15.636 -0.567 -17.678 1.00 94.50 215 LEU A O 1
ATOM 1700 N N . ASN A 1 216 ? 16.678 0.788 -19.126 1.00 94.94 216 ASN A N 1
ATOM 1701 C CA . ASN A 1 216 ? 17.137 1.712 -18.084 1.00 94.94 216 ASN A CA 1
ATOM 1702 C C . ASN A 1 216 ? 15.956 2.432 -17.415 1.00 94.94 216 ASN A C 1
ATOM 1704 O O . ASN A 1 216 ? 15.994 2.662 -16.208 1.00 94.94 216 ASN A O 1
ATOM 1708 N N . PHE A 1 217 ? 14.904 2.766 -18.173 1.00 97.00 217 PHE A N 1
ATOM 1709 C CA . PHE A 1 217 ? 13.685 3.358 -17.614 1.00 97.00 217 PHE A CA 1
ATOM 1710 C C . PHE A 1 217 ? 13.007 2.376 -16.658 1.00 97.00 217 PHE A C 1
ATOM 1712 O O . PHE A 1 217 ? 12.704 2.735 -15.521 1.00 97.00 217 PHE A O 1
ATOM 1719 N N . LEU A 1 218 ? 12.867 1.115 -17.070 1.00 96.25 218 LEU A N 1
ATOM 1720 C CA . LEU A 1 218 ? 12.305 0.080 -16.207 1.00 96.25 218 LEU A CA 1
ATOM 1721 C C . LEU A 1 218 ? 13.141 -0.123 -14.933 1.00 96.25 218 LEU A C 1
ATOM 1723 O O . LEU A 1 218 ? 12.572 -0.227 -13.845 1.00 96.25 218 LEU A O 1
ATOM 1727 N N . TYR A 1 219 ? 14.475 -0.106 -15.014 1.00 94.38 219 TYR A N 1
ATOM 1728 C CA . TYR A 1 219 ? 15.315 -0.161 -13.811 1.00 94.38 219 TYR A CA 1
ATOM 1729 C C . TYR A 1 219 ? 15.085 1.024 -12.872 1.00 94.38 219 TYR A C 1
ATOM 1731 O O . TYR A 1 219 ? 14.993 0.818 -11.663 1.00 94.38 219 TYR A O 1
ATOM 1739 N N . ILE A 1 220 ? 14.905 2.240 -13.397 1.00 96.00 220 ILE A N 1
ATOM 1740 C CA . ILE A 1 220 ? 14.534 3.402 -12.577 1.00 96.00 220 ILE A CA 1
ATOM 1741 C C . ILE A 1 220 ? 13.186 3.162 -11.878 1.00 96.00 220 ILE A C 1
ATOM 1743 O O . ILE A 1 220 ? 13.084 3.396 -10.672 1.00 96.00 220 ILE A O 1
ATOM 1747 N N . CYS A 1 221 ? 12.176 2.630 -12.577 1.00 95.69 221 CYS A N 1
ATOM 1748 C CA . CYS A 1 221 ? 10.899 2.251 -11.960 1.00 95.69 221 CYS A CA 1
ATOM 1749 C C . CYS A 1 221 ? 11.090 1.241 -10.815 1.00 95.69 221 CYS A C 1
ATOM 1751 O O . CYS A 1 221 ? 10.523 1.420 -9.733 1.00 95.69 221 CYS A O 1
ATOM 1753 N N . SER A 1 222 ? 11.919 0.216 -11.029 1.00 92.62 222 SER A N 1
ATOM 1754 C CA . SER A 1 222 ? 12.242 -0.799 -10.019 1.00 92.62 222 SER A CA 1
ATOM 1755 C C . SER A 1 222 ? 12.948 -0.195 -8.798 1.00 92.62 222 SER A C 1
ATOM 1757 O O . SER A 1 222 ? 12.539 -0.439 -7.663 1.00 92.62 222 SER A O 1
ATOM 1759 N N . TYR A 1 223 ? 13.931 0.688 -8.994 1.00 92.44 223 TYR A N 1
ATOM 1760 C CA . TYR A 1 223 ? 14.620 1.358 -7.887 1.00 92.44 223 TYR A CA 1
ATOM 1761 C C . TYR A 1 223 ? 13.703 2.281 -7.082 1.00 92.44 223 TYR A C 1
ATOM 1763 O O . TYR A 1 223 ? 13.776 2.291 -5.853 1.00 92.44 223 TYR A O 1
ATOM 1771 N N . ILE A 1 224 ? 12.799 3.014 -7.738 1.00 94.81 224 ILE A N 1
ATOM 1772 C CA . ILE A 1 224 ? 11.799 3.828 -7.034 1.00 94.81 224 ILE A CA 1
ATOM 1773 C C . ILE A 1 224 ? 10.853 2.931 -6.229 1.00 94.81 224 ILE A C 1
ATOM 1775 O O . ILE A 1 224 ? 10.574 3.232 -5.067 1.00 94.81 224 ILE A O 1
ATOM 1779 N N . LYS A 1 225 ? 10.393 1.804 -6.790 1.00 92.50 225 LYS A N 1
ATOM 1780 C CA . LYS A 1 225 ? 9.608 0.812 -6.038 1.00 92.50 225 LYS A CA 1
ATOM 1781 C C . LYS A 1 225 ? 10.368 0.337 -4.800 1.00 92.50 225 LYS A C 1
ATOM 1783 O O . LYS A 1 225 ? 9.793 0.338 -3.713 1.00 92.50 225 LYS A O 1
ATOM 1788 N N . LEU A 1 226 ? 11.642 -0.024 -4.935 1.00 88.81 226 LEU A N 1
ATOM 1789 C CA . LEU A 1 226 ? 12.465 -0.443 -3.799 1.00 88.81 226 LEU A CA 1
ATOM 1790 C C . LEU A 1 226 ? 12.567 0.657 -2.734 1.00 88.81 226 LEU A C 1
ATOM 1792 O O . LEU A 1 226 ? 12.321 0.386 -1.560 1.00 88.81 226 LEU A O 1
ATOM 1796 N N . ALA A 1 227 ? 12.829 1.905 -3.131 1.00 91.81 227 ALA A N 1
ATOM 1797 C CA . ALA A 1 227 ? 12.866 3.039 -2.209 1.00 91.81 227 ALA A CA 1
ATOM 1798 C C . ALA A 1 227 ? 11.529 3.230 -1.469 1.00 91.81 227 ALA A C 1
ATOM 1800 O O . ALA A 1 227 ? 11.509 3.408 -0.252 1.00 91.81 227 ALA A O 1
ATOM 1801 N N . ILE A 1 228 ? 10.404 3.125 -2.182 1.00 92.88 228 ILE A N 1
ATOM 1802 C CA . ILE A 1 228 ? 9.059 3.173 -1.597 1.00 92.88 228 ILE A CA 1
ATOM 1803 C C . ILE A 1 228 ? 8.866 2.057 -0.567 1.00 92.88 228 ILE A C 1
ATOM 1805 O O . ILE A 1 228 ? 8.344 2.320 0.516 1.00 92.88 228 ILE A O 1
ATOM 1809 N N . THR A 1 229 ? 9.293 0.827 -0.863 1.00 86.44 229 THR A N 1
ATOM 1810 C CA . THR A 1 229 ? 9.198 -0.304 0.074 1.00 86.44 229 THR A CA 1
ATOM 1811 C C . THR A 1 229 ? 9.920 -0.016 1.392 1.00 86.44 229 THR A C 1
ATOM 1813 O O . THR A 1 229 ? 9.398 -0.374 2.445 1.00 86.44 229 THR A O 1
ATOM 1816 N N . LEU A 1 230 ? 11.049 0.697 1.355 1.00 86.50 230 LEU A N 1
ATOM 1817 C CA . LEU A 1 230 ? 11.813 1.047 2.556 1.00 86.50 230 LEU A CA 1
ATOM 1818 C C . LEU A 1 230 ? 11.140 2.128 3.418 1.00 86.50 230 LEU A C 1
ATOM 1820 O O . LEU A 1 230 ? 11.251 2.112 4.641 1.00 86.50 230 LEU A O 1
ATOM 1824 N N . ILE A 1 231 ? 10.441 3.083 2.806 1.00 90.62 231 ILE A N 1
ATOM 1825 C CA . ILE A 1 231 ? 9.929 4.261 3.531 1.00 90.62 231 ILE A CA 1
ATOM 1826 C C . ILE A 1 231 ? 8.437 4.174 3.870 1.00 90.62 231 ILE A C 1
ATOM 1828 O O . ILE A 1 231 ? 7.996 4.771 4.854 1.00 90.62 231 ILE A O 1
ATOM 1832 N N . LYS A 1 232 ? 7.643 3.429 3.087 1.00 89.75 232 LYS A N 1
ATOM 1833 C CA . LYS A 1 232 ? 6.170 3.425 3.173 1.00 89.75 232 LYS A CA 1
ATOM 1834 C C . LYS A 1 232 ? 5.637 2.997 4.538 1.00 89.75 232 LYS A C 1
ATOM 1836 O O . LYS A 1 232 ? 4.574 3.455 4.943 1.00 89.75 232 LYS A O 1
ATOM 1841 N N . TYR A 1 233 ? 6.355 2.123 5.241 1.00 90.06 233 TYR A N 1
ATOM 1842 C CA . TYR A 1 233 ? 5.910 1.555 6.511 1.00 90.06 233 TYR A CA 1
ATOM 1843 C C . TYR A 1 233 ? 6.006 2.552 7.676 1.00 90.06 233 TYR A C 1
ATOM 1845 O O . TYR A 1 233 ? 5.266 2.427 8.653 1.00 90.06 233 TYR A O 1
ATOM 1853 N N . ILE A 1 234 ? 6.860 3.576 7.564 1.00 91.75 234 ILE A N 1
ATOM 1854 C CA . ILE A 1 234 ? 7.107 4.554 8.631 1.00 91.75 234 ILE A CA 1
ATOM 1855 C C . ILE A 1 234 ? 5.821 5.318 9.018 1.00 91.75 234 ILE A C 1
ATOM 1857 O O . ILE A 1 234 ? 5.485 5.319 10.206 1.00 91.75 234 ILE A O 1
ATOM 1861 N N . PRO A 1 235 ? 5.049 5.915 8.081 1.00 91.38 235 PRO A N 1
ATOM 1862 C CA . PRO A 1 235 ? 3.780 6.570 8.406 1.00 91.38 235 PRO A CA 1
ATOM 1863 C C . PRO A 1 235 ? 2.808 5.696 9.209 1.00 91.38 235 PRO A C 1
ATOM 1865 O O . PRO A 1 235 ? 2.269 6.146 10.222 1.00 91.38 235 PRO A O 1
ATOM 1868 N N . GLN A 1 236 ? 2.621 4.433 8.804 1.00 93.06 236 GLN A N 1
ATOM 1869 C CA . GLN A 1 236 ? 1.711 3.511 9.491 1.00 93.06 236 GLN A CA 1
ATOM 1870 C C . GLN A 1 236 ? 2.231 3.146 10.888 1.00 93.06 236 GLN A C 1
ATOM 1872 O O . GLN A 1 236 ? 1.472 3.173 11.855 1.00 93.06 236 GLN A O 1
ATOM 1877 N N . ALA A 1 237 ? 3.530 2.866 11.020 1.00 92.00 237 ALA A N 1
ATOM 1878 C CA . ALA A 1 237 ? 4.170 2.565 12.300 1.00 92.00 237 ALA A CA 1
ATOM 1879 C C . ALA A 1 237 ? 3.992 3.706 13.316 1.00 92.00 237 ALA A C 1
ATOM 1881 O O . ALA A 1 237 ? 3.620 3.467 14.472 1.00 92.00 237 ALA A O 1
ATOM 1882 N N . VAL A 1 238 ? 4.204 4.949 12.868 1.00 92.06 238 VAL A N 1
ATOM 1883 C CA . VAL A 1 238 ? 4.027 6.160 13.680 1.00 92.06 238 VAL A CA 1
ATOM 1884 C C . VAL A 1 238 ? 2.557 6.366 14.040 1.00 92.06 238 VAL A C 1
ATOM 1886 O O . VAL A 1 238 ? 2.251 6.697 15.185 1.00 92.06 238 VAL A O 1
ATOM 1889 N N . MET A 1 239 ? 1.636 6.152 13.100 1.00 91.31 239 MET A N 1
ATOM 1890 C CA . MET A 1 239 ? 0.199 6.276 13.349 1.00 91.31 239 MET A CA 1
ATOM 1891 C C . MET A 1 239 ? -0.289 5.274 14.400 1.00 91.31 239 MET A C 1
ATOM 1893 O O . MET A 1 239 ? -0.959 5.675 15.354 1.00 91.31 239 MET A O 1
ATOM 1897 N N . ASN A 1 240 ? 0.110 4.005 14.279 1.00 91.94 240 ASN A N 1
ATOM 1898 C CA . ASN A 1 240 ? -0.183 2.967 15.268 1.00 91.94 240 ASN A CA 1
ATOM 1899 C C . ASN A 1 240 ? 0.378 3.352 16.646 1.00 91.94 240 ASN A C 1
ATOM 1901 O O . ASN A 1 240 ? -0.306 3.228 17.662 1.00 91.94 240 ASN A O 1
ATOM 1905 N N . TYR A 1 241 ? 1.605 3.889 16.683 1.00 91.75 241 TYR A N 1
ATOM 1906 C CA . TYR A 1 241 ? 2.237 4.336 17.923 1.00 91.75 241 TYR A CA 1
ATOM 1907 C C . TYR A 1 241 ? 1.525 5.528 18.573 1.00 91.75 241 TYR A C 1
ATOM 1909 O O . TYR A 1 241 ? 1.414 5.563 19.801 1.00 91.75 241 TYR A O 1
ATOM 1917 N N . LYS A 1 242 ? 1.044 6.494 17.782 1.00 87.94 242 LYS A N 1
ATOM 1918 C CA . LYS A 1 242 ? 0.298 7.663 18.275 1.00 87.94 242 LYS A CA 1
ATOM 1919 C C . LYS A 1 242 ? -1.086 7.277 18.793 1.00 87.94 242 LYS A C 1
ATOM 1921 O O . LYS A 1 242 ? -1.476 7.737 19.858 1.00 87.94 242 LYS A O 1
ATOM 1926 N N . ARG A 1 243 ? -1.798 6.404 18.073 1.00 86.81 243 ARG A N 1
ATOM 1927 C CA . ARG A 1 243 ? -3.136 5.915 18.456 1.00 86.81 243 ARG A CA 1
ATOM 1928 C C . ARG A 1 243 ? -3.103 4.858 19.560 1.00 86.81 243 ARG A C 1
ATOM 1930 O O . ARG A 1 243 ? -4.148 4.551 20.118 1.00 86.81 243 ARG A O 1
ATOM 1937 N N . LYS A 1 244 ? -1.931 4.270 19.834 1.00 89.06 244 LYS A N 1
ATOM 1938 C CA . LYS A 1 244 ? -1.765 3.092 20.707 1.00 89.06 244 LYS A CA 1
ATOM 1939 C C . LYS A 1 244 ? -2.729 1.954 20.338 1.00 89.06 244 LYS A C 1
ATOM 1941 O O . LYS A 1 244 ? -3.222 1.231 21.198 1.00 89.06 244 LYS A O 1
ATOM 1946 N N . SER A 1 245 ? -3.021 1.822 19.046 1.00 84.69 245 SER A N 1
ATOM 1947 C CA . SER A 1 245 ? -4.012 0.893 18.514 1.00 84.69 245 SER A CA 1
ATOM 1948 C C . SER A 1 245 ? -3.669 0.523 17.076 1.00 84.69 245 SER A C 1
ATOM 1950 O O . SER A 1 245 ? -3.100 1.322 16.334 1.00 84.69 245 SER A O 1
ATOM 1952 N N . THR A 1 246 ? -4.037 -0.697 16.691 1.00 86.94 246 THR A N 1
ATOM 1953 C CA . THR A 1 246 ? -3.983 -1.207 15.307 1.00 86.94 246 THR A CA 1
ATOM 1954 C C . THR A 1 246 ? -5.383 -1.527 14.769 1.00 86.94 246 THR A C 1
ATOM 1956 O O . THR A 1 246 ? -5.522 -2.223 13.767 1.00 86.94 246 THR A O 1
ATOM 1959 N N . ILE A 1 247 ? -6.436 -1.050 15.444 1.00 79.06 247 ILE A N 1
ATOM 1960 C CA . ILE A 1 247 ? -7.827 -1.253 15.022 1.00 79.06 247 ILE A CA 1
ATOM 1961 C C . ILE A 1 247 ? -8.096 -0.476 13.727 1.00 79.06 247 ILE A C 1
ATOM 1963 O O . ILE A 1 247 ? -7.679 0.680 13.584 1.00 79.06 247 ILE A O 1
ATOM 1967 N N . GLY A 1 248 ? -8.788 -1.140 12.797 1.00 73.81 248 GLY A N 1
ATOM 1968 C CA . GLY A 1 248 ? -9.088 -0.650 11.449 1.00 73.81 248 GLY A CA 1
ATOM 1969 C C . GLY A 1 248 ? -7.964 -0.887 10.429 1.00 73.81 248 GLY A C 1
ATOM 1970 O O . GLY A 1 248 ? -8.100 -0.497 9.274 1.00 73.81 248 GLY A O 1
ATOM 1971 N N . TRP A 1 249 ? -6.855 -1.520 10.826 1.00 79.62 249 TRP A N 1
ATOM 1972 C CA . TRP A 1 249 ? -5.783 -1.919 9.915 1.00 79.62 249 TRP A CA 1
ATOM 1973 C C . TRP A 1 249 ? -5.697 -3.445 9.791 1.00 79.62 249 TRP A C 1
ATOM 1975 O O . TRP A 1 249 ? -5.638 -4.161 10.795 1.00 79.62 249 TRP A O 1
ATOM 1985 N N . SER A 1 250 ? -5.685 -3.950 8.554 1.00 80.25 250 SER A N 1
ATOM 1986 C CA . SER A 1 250 ? -5.574 -5.386 8.282 1.00 80.25 250 SER A CA 1
ATOM 1987 C C . SER A 1 250 ? -4.128 -5.861 8.423 1.00 80.25 250 SER A C 1
ATOM 1989 O O . SER A 1 250 ? -3.273 -5.530 7.603 1.00 80.25 250 SER A O 1
ATOM 1991 N N . ILE A 1 251 ? -3.867 -6.689 9.440 1.00 83.38 251 ILE A N 1
ATOM 1992 C CA . ILE A 1 251 ? -2.562 -7.337 9.646 1.00 83.38 251 ILE A CA 1
ATOM 1993 C C . ILE A 1 251 ? -2.306 -8.483 8.653 1.00 83.38 251 ILE A C 1
ATOM 1995 O O . ILE A 1 251 ? -1.179 -8.948 8.534 1.00 83.38 251 ILE A O 1
ATOM 1999 N N . GLY A 1 252 ? -3.337 -8.955 7.940 1.00 82.25 252 GLY A N 1
ATOM 2000 C CA . GLY A 1 252 ? -3.244 -10.139 7.079 1.00 82.25 252 GLY A CA 1
ATOM 2001 C C . GLY A 1 252 ? -2.158 -10.018 6.010 1.00 82.25 252 GLY A C 1
ATOM 2002 O O . GLY A 1 252 ? -1.369 -10.941 5.842 1.00 82.25 252 GLY A O 1
ATOM 2003 N N . ASN A 1 253 ? -2.050 -8.853 5.366 1.00 79.75 253 ASN A N 1
ATOM 2004 C CA . ASN A 1 253 ? -1.024 -8.614 4.347 1.00 79.75 253 ASN A CA 1
ATOM 2005 C C . ASN A 1 253 ? 0.392 -8.713 4.925 1.00 79.75 253 ASN A C 1
ATOM 2007 O O . ASN A 1 253 ? 1.259 -9.300 4.299 1.00 79.75 253 ASN A O 1
ATOM 2011 N N . VAL A 1 254 ? 0.605 -8.217 6.145 1.00 85.19 254 VAL A N 1
ATOM 2012 C CA . VAL A 1 254 ? 1.905 -8.301 6.831 1.00 85.19 254 VAL A CA 1
ATOM 2013 C C . VAL A 1 254 ? 2.283 -9.749 7.136 1.00 85.19 254 VAL A C 1
ATOM 2015 O O . VAL A 1 254 ? 3.438 -10.132 7.010 1.00 85.19 254 VAL A O 1
ATOM 2018 N N . LEU A 1 255 ? 1.312 -10.580 7.522 1.00 84.44 255 LEU A N 1
ATOM 2019 C CA . LEU A 1 255 ? 1.555 -12.004 7.766 1.00 84.44 255 LEU A CA 1
ATOM 2020 C C . LEU A 1 255 ? 1.888 -12.763 6.479 1.00 84.44 255 LEU A C 1
ATOM 2022 O O . LEU A 1 255 ? 2.733 -13.659 6.499 1.00 84.44 255 LEU A O 1
ATOM 2026 N N . LEU A 1 256 ? 1.226 -12.417 5.374 1.00 82.81 256 LEU A N 1
ATOM 2027 C CA . LEU A 1 256 ? 1.517 -12.986 4.061 1.00 82.81 256 LEU A CA 1
ATOM 2028 C C . LEU A 1 256 ? 2.905 -12.564 3.569 1.00 82.81 256 LEU A C 1
ATOM 2030 O O . LEU A 1 256 ? 3.670 -13.432 3.154 1.00 82.81 256 LEU A O 1
ATOM 2034 N N . ASP A 1 257 ? 3.253 -11.281 3.694 1.00 80.94 257 ASP A N 1
ATOM 2035 C CA . ASP A 1 257 ? 4.576 -10.753 3.339 1.00 80.94 257 ASP A CA 1
ATOM 2036 C C . ASP A 1 257 ? 5.676 -11.432 4.174 1.00 80.94 257 ASP A C 1
ATOM 2038 O O . ASP A 1 257 ? 6.659 -11.928 3.619 1.00 80.94 257 ASP A O 1
ATOM 2042 N N . PHE A 1 258 ? 5.465 -11.580 5.486 1.00 84.25 258 PHE A N 1
ATOM 2043 C CA . PHE A 1 258 ? 6.396 -12.280 6.371 1.00 84.25 258 PHE A CA 1
ATOM 2044 C C . PHE A 1 258 ? 6.569 -13.753 5.985 1.00 84.25 258 PHE A C 1
ATOM 2046 O O . PHE A 1 258 ? 7.690 -14.256 5.922 1.00 84.25 258 PHE A O 1
ATOM 2053 N N . THR A 1 259 ? 5.464 -14.452 5.706 1.00 83.19 259 THR A N 1
ATOM 2054 C CA . THR A 1 259 ? 5.497 -15.871 5.321 1.00 83.19 259 THR A CA 1
ATOM 2055 C C . THR A 1 259 ? 6.213 -16.048 3.982 1.00 83.19 259 THR A C 1
ATOM 2057 O O . THR A 1 259 ? 7.070 -16.919 3.863 1.00 83.19 259 THR A O 1
ATOM 2060 N N . GLY A 1 260 ? 5.938 -15.187 2.998 1.00 75.56 260 GLY A N 1
ATOM 2061 C CA . GLY A 1 260 ? 6.651 -15.176 1.719 1.00 75.56 260 GLY A CA 1
ATOM 2062 C C . GLY A 1 260 ? 8.142 -14.874 1.882 1.00 75.56 260 GLY A C 1
ATOM 2063 O O . GLY A 1 260 ? 8.975 -15.559 1.297 1.00 75.56 260 GLY A O 1
ATOM 2064 N N . GLY A 1 261 ? 8.495 -13.912 2.739 1.00 75.19 261 GLY A N 1
ATOM 2065 C CA . GLY A 1 261 ? 9.884 -13.580 3.062 1.00 75.19 261 GLY A CA 1
ATOM 2066 C C . GLY A 1 261 ? 10.643 -14.733 3.725 1.00 75.19 261 GLY A C 1
ATOM 2067 O O . GLY A 1 261 ? 11.804 -14.964 3.397 1.00 75.19 261 GLY A O 1
ATOM 2068 N N . MET A 1 262 ? 9.984 -15.485 4.612 1.00 74.62 262 MET A N 1
ATOM 2069 C CA . MET A 1 262 ? 10.556 -16.657 5.287 1.00 74.62 262 MET A CA 1
ATOM 2070 C C . MET A 1 262 ? 10.752 -17.862 4.363 1.00 74.62 262 MET A C 1
ATOM 2072 O O . MET A 1 262 ? 11.701 -18.621 4.554 1.00 74.62 262 MET A O 1
ATOM 2076 N N . LEU A 1 263 ? 9.866 -18.042 3.381 1.00 71.69 263 LEU A N 1
ATOM 2077 C CA . LEU A 1 263 ? 9.897 -19.166 2.440 1.00 71.69 263 LEU A CA 1
ATOM 2078 C C . LEU A 1 263 ? 10.862 -18.962 1.262 1.00 71.69 263 LEU A C 1
ATOM 2080 O O . LEU A 1 263 ? 11.064 -19.892 0.482 1.00 71.69 263 LEU A O 1
ATOM 2084 N N . ASN A 1 264 ? 11.455 -17.775 1.120 1.00 66.25 264 ASN A N 1
ATOM 2085 C CA . ASN A 1 264 ? 12.411 -17.509 0.050 1.00 66.25 264 ASN A CA 1
ATOM 2086 C C . ASN A 1 264 ? 13.712 -18.301 0.226 1.00 66.25 264 ASN A C 1
ATOM 2088 O O . ASN A 1 264 ? 14.140 -18.596 1.340 1.00 66.25 264 ASN A O 1
ATOM 2092 N N . ASP A 1 265 ? 14.365 -18.614 -0.896 1.00 65.81 265 ASP A N 1
ATOM 2093 C CA . ASP A 1 265 ? 15.659 -19.294 -0.912 1.00 65.81 265 ASP A CA 1
ATOM 2094 C C . ASP A 1 265 ? 16.751 -18.409 -0.289 1.00 65.81 265 ASP A C 1
ATOM 2096 O O . ASP A 1 265 ? 17.384 -17.576 -0.945 1.00 65.81 265 ASP A O 1
ATOM 2100 N N . TRP A 1 266 ? 16.972 -18.599 1.011 1.00 65.44 266 TRP A N 1
ATOM 2101 C CA . TRP A 1 266 ? 17.965 -17.872 1.794 1.00 65.44 266 TRP A CA 1
ATOM 2102 C C . TRP A 1 266 ? 19.379 -18.004 1.218 1.00 65.44 266 TRP A C 1
ATOM 2104 O O . TRP A 1 266 ? 20.166 -17.067 1.351 1.00 65.44 266 TRP A O 1
ATOM 2114 N N . ALA A 1 267 ? 19.702 -19.104 0.526 1.00 60.91 267 ALA A N 1
ATOM 2115 C CA . ALA A 1 267 ? 21.017 -19.294 -0.084 1.00 60.91 267 ALA A CA 1
ATOM 2116 C C . ALA A 1 267 ? 21.268 -18.298 -1.231 1.00 60.91 267 ALA A C 1
ATOM 2118 O O . ALA A 1 267 ? 22.368 -17.756 -1.348 1.00 60.91 267 ALA A O 1
ATOM 2119 N N . SER A 1 268 ? 20.236 -17.986 -2.021 1.00 59.47 268 SER A N 1
ATOM 2120 C CA . SER A 1 268 ? 20.283 -16.947 -3.060 1.00 59.47 268 SER A CA 1
ATOM 2121 C C . SER A 1 268 ? 20.407 -15.535 -2.470 1.00 59.47 268 SER A C 1
ATOM 2123 O O . SER A 1 268 ? 21.054 -14.658 -3.045 1.00 59.47 268 SER A O 1
ATOM 2125 N N . ILE A 1 269 ? 19.828 -15.319 -1.286 1.00 60.72 269 ILE A N 1
ATOM 2126 C CA . ILE A 1 269 ? 19.809 -14.025 -0.596 1.00 60.72 269 ILE A CA 1
ATOM 2127 C C . ILE A 1 269 ? 21.176 -13.702 0.035 1.00 60.72 269 ILE A C 1
ATOM 2129 O O . ILE A 1 269 ? 21.641 -12.572 -0.091 1.00 60.72 269 ILE A O 1
ATOM 2133 N N . PHE A 1 270 ? 21.862 -14.669 0.657 1.00 63.47 270 PHE A N 1
ATOM 2134 C CA . PHE A 1 270 ? 23.194 -14.446 1.253 1.00 63.47 270 PHE A CA 1
ATOM 2135 C C . PHE A 1 270 ? 24.308 -14.184 0.221 1.00 63.47 270 PHE A C 1
ATOM 2137 O O . PHE A 1 270 ? 25.371 -13.687 0.591 1.00 63.47 270 PHE A O 1
ATOM 2144 N N . GLY A 1 271 ? 24.073 -14.485 -1.061 1.00 57.94 271 GLY A N 1
ATOM 2145 C CA . GLY A 1 271 ? 25.024 -14.232 -2.149 1.00 57.94 271 GLY A CA 1
ATOM 2146 C C . GLY A 1 271 ? 25.095 -12.773 -2.619 1.00 57.94 271 GLY A C 1
ATOM 2147 O O . GLY A 1 271 ? 26.073 -12.394 -3.261 1.00 57.94 271 GLY A O 1
ATOM 2148 N N . ASP A 1 272 ? 24.095 -11.945 -2.296 1.00 66.06 272 ASP A N 1
ATOM 2149 C CA . ASP A 1 272 ? 24.024 -10.530 -2.681 1.00 66.06 272 ASP A CA 1
ATOM 2150 C C . ASP A 1 272 ? 23.638 -9.676 -1.456 1.00 66.06 272 ASP A C 1
ATOM 2152 O O . ASP A 1 272 ? 22.464 -9.652 -1.065 1.00 66.06 272 ASP A O 1
ATOM 2156 N N . PRO A 1 273 ? 24.594 -8.939 -0.850 1.00 61.34 273 PRO A N 1
ATOM 2157 C CA . PRO A 1 273 ? 24.350 -8.104 0.329 1.00 61.34 273 PRO A CA 1
ATOM 2158 C C . PRO A 1 273 ? 23.188 -7.115 0.169 1.00 61.34 273 PRO A C 1
ATOM 2160 O O . PRO A 1 273 ? 22.517 -6.773 1.143 1.00 61.34 273 PRO A O 1
ATOM 2163 N N . THR A 1 274 ? 22.923 -6.672 -1.061 1.00 61.56 274 THR A N 1
ATOM 2164 C CA . THR A 1 274 ? 21.859 -5.723 -1.393 1.00 61.56 274 THR A CA 1
ATOM 2165 C C . THR A 1 274 ? 20.486 -6.388 -1.314 1.00 61.56 274 THR A C 1
ATOM 2167 O O . THR A 1 274 ? 19.565 -5.841 -0.705 1.00 61.56 274 THR A O 1
ATOM 2170 N N . LYS A 1 275 ? 20.350 -7.599 -1.870 1.00 64.12 275 LYS A N 1
ATOM 2171 C CA . LYS A 1 275 ? 19.117 -8.399 -1.771 1.00 64.12 275 LYS A CA 1
ATOM 2172 C C . LYS A 1 275 ? 18.874 -8.874 -0.344 1.00 64.12 275 LYS A C 1
ATOM 2174 O O . LYS A 1 275 ? 17.734 -8.830 0.116 1.00 64.12 275 LYS A O 1
ATOM 2179 N N . PHE A 1 276 ? 19.938 -9.242 0.371 1.00 70.44 276 PHE A N 1
ATOM 2180 C CA . PHE A 1 276 ? 19.872 -9.557 1.796 1.00 70.44 276 PHE A CA 1
ATOM 2181 C C . PHE A 1 276 ? 19.352 -8.383 2.620 1.00 70.44 276 PHE A C 1
ATOM 2183 O O . PHE A 1 276 ? 18.380 -8.543 3.355 1.00 70.44 276 PHE A O 1
ATOM 2190 N N . GLY A 1 277 ? 19.936 -7.192 2.459 1.00 69.88 277 GLY A N 1
ATOM 2191 C CA . GLY A 1 277 ? 19.502 -5.997 3.182 1.00 69.88 277 GLY A CA 1
ATOM 2192 C C . GLY A 1 277 ? 18.033 -5.650 2.926 1.00 69.88 277 GLY A C 1
ATOM 2193 O O . GLY A 1 277 ? 17.305 -5.332 3.863 1.00 69.88 277 GLY A O 1
ATOM 2194 N N . LEU A 1 278 ? 17.575 -5.773 1.676 1.00 69.94 278 LEU A N 1
ATOM 2195 C CA . LEU A 1 278 ? 16.185 -5.511 1.292 1.00 69.94 278 LEU A CA 1
ATOM 2196 C C . LEU A 1 278 ? 15.202 -6.539 1.874 1.00 69.94 278 LEU A C 1
ATOM 2198 O O . LEU A 1 278 ? 14.179 -6.147 2.439 1.00 69.94 278 LEU A O 1
ATOM 2202 N N . GLY A 1 279 ? 15.514 -7.835 1.773 1.00 74.75 279 GLY A N 1
ATOM 2203 C CA . GLY A 1 279 ? 14.688 -8.901 2.346 1.00 74.75 279 GLY A CA 1
ATOM 2204 C C . GLY A 1 279 ? 14.616 -8.813 3.871 1.00 74.75 279 GLY A C 1
ATOM 2205 O O . GLY A 1 279 ? 13.529 -8.861 4.449 1.00 74.75 279 GLY A O 1
ATOM 2206 N N . LEU A 1 280 ? 15.761 -8.578 4.519 1.00 78.56 280 LEU A N 1
ATOM 2207 C CA . LEU A 1 280 ? 15.854 -8.390 5.965 1.00 78.56 280 LEU A CA 1
ATOM 2208 C C . LEU A 1 280 ? 15.022 -7.192 6.431 1.00 78.56 280 LEU A C 1
ATOM 2210 O O . LEU A 1 280 ? 14.293 -7.297 7.413 1.00 78.56 280 LEU A O 1
ATOM 2214 N N . PHE A 1 281 ? 15.096 -6.062 5.726 1.00 81.50 281 PHE A N 1
ATOM 2215 C CA . PHE A 1 281 ? 14.347 -4.864 6.095 1.00 81.50 281 PHE A CA 1
ATOM 2216 C C . PHE A 1 281 ? 12.831 -5.089 6.038 1.00 81.50 281 PHE A C 1
ATOM 2218 O O . PHE A 1 281 ? 12.125 -4.664 6.949 1.00 81.50 281 PHE A O 1
ATOM 2225 N N . SER A 1 282 ? 12.331 -5.802 5.022 1.00 79.38 282 SER A N 1
ATOM 2226 C CA . SER A 1 282 ? 10.908 -6.163 4.941 1.00 79.38 282 SER A CA 1
ATOM 2227 C C . SER A 1 282 ? 10.479 -6.999 6.149 1.00 79.38 282 SER A C 1
ATOM 2229 O O . SER A 1 282 ? 9.562 -6.614 6.872 1.00 79.38 282 SER A O 1
ATOM 2231 N N . VAL A 1 283 ? 11.222 -8.073 6.442 1.00 85.06 283 VAL A N 1
ATOM 2232 C CA . VAL A 1 283 ? 10.950 -8.971 7.576 1.00 85.06 283 VAL A CA 1
ATOM 2233 C C . VAL A 1 283 ? 10.981 -8.222 8.915 1.00 85.06 283 VAL A C 1
ATOM 2235 O O . VAL A 1 283 ? 10.150 -8.473 9.788 1.00 85.06 283 VAL A O 1
ATOM 2238 N N . LEU A 1 284 ? 11.907 -7.273 9.093 1.00 88.19 284 LEU A N 1
ATOM 2239 C CA . LEU A 1 284 ? 11.993 -6.459 10.308 1.00 88.19 284 LEU A CA 1
ATOM 2240 C C . LEU A 1 284 ? 10.750 -5.585 10.513 1.00 88.19 284 LEU A C 1
ATOM 2242 O O . LEU A 1 284 ? 10.241 -5.510 11.634 1.00 88.19 284 LEU A O 1
ATOM 2246 N N . PHE A 1 285 ? 10.242 -4.944 9.456 1.00 88.44 285 PHE A N 1
ATOM 2247 C CA . PHE A 1 285 ? 8.996 -4.181 9.548 1.00 88.44 285 PHE A CA 1
ATOM 2248 C C . PHE A 1 285 ? 7.799 -5.085 9.826 1.00 88.44 285 PHE A C 1
ATOM 2250 O O . PHE A 1 285 ? 6.946 -4.717 10.636 1.00 88.44 285 PHE A O 1
ATOM 2257 N N . ASP A 1 286 ? 7.764 -6.283 9.247 1.00 89.62 286 ASP A N 1
ATOM 2258 C CA . ASP A 1 286 ? 6.689 -7.231 9.514 1.00 89.62 286 ASP A CA 1
ATOM 2259 C C . ASP A 1 286 ? 6.679 -7.672 10.983 1.00 89.62 286 ASP A C 1
ATOM 2261 O O . ASP A 1 286 ? 5.643 -7.606 11.647 1.00 89.62 286 ASP A O 1
ATOM 2265 N N . ILE A 1 287 ? 7.844 -8.025 11.541 1.00 90.62 287 ILE A N 1
ATOM 2266 C CA . ILE A 1 287 ? 8.002 -8.337 12.972 1.00 90.62 287 ILE A CA 1
ATOM 2267 C C . ILE A 1 287 ? 7.595 -7.147 13.839 1.00 90.62 287 ILE A C 1
ATOM 2269 O O . ILE A 1 287 ? 6.896 -7.316 14.845 1.00 90.62 287 ILE A O 1
ATOM 2273 N N . PHE A 1 288 ? 7.997 -5.937 13.456 1.00 92.81 288 PHE A N 1
ATOM 2274 C CA . PHE A 1 288 ? 7.624 -4.723 14.169 1.00 92.81 288 PHE A CA 1
ATOM 2275 C C . PHE A 1 288 ? 6.099 -4.544 14.210 1.00 92.81 288 PHE A C 1
ATOM 2277 O O . PHE A 1 288 ? 5.526 -4.316 15.279 1.00 92.81 288 PHE A O 1
ATOM 2284 N N . PHE A 1 289 ? 5.414 -4.712 13.080 1.00 92.00 289 PHE A N 1
ATOM 2285 C CA . PHE A 1 289 ? 3.960 -4.609 13.022 1.00 92.00 289 PHE A CA 1
ATOM 2286 C C . PHE A 1 289 ? 3.245 -5.749 13.741 1.00 92.00 289 PHE A C 1
ATOM 2288 O O . PHE A 1 289 ? 2.258 -5.493 14.430 1.00 92.00 289 PHE A O 1
ATOM 2295 N N . MET A 1 290 ? 3.749 -6.980 13.655 1.00 91.12 290 MET A N 1
ATOM 2296 C CA . MET A 1 290 ? 3.250 -8.104 14.449 1.00 91.12 290 MET A CA 1
ATOM 2297 C C . MET A 1 290 ? 3.398 -7.831 15.948 1.00 91.12 290 MET A C 1
ATOM 2299 O O . MET A 1 290 ? 2.478 -8.110 16.715 1.00 91.12 290 MET A O 1
ATOM 2303 N N . THR A 1 291 ? 4.501 -7.209 16.367 1.00 92.50 291 THR A N 1
ATOM 2304 C CA . THR A 1 291 ? 4.734 -6.799 17.759 1.00 92.50 291 THR A CA 1
ATOM 2305 C C . THR A 1 291 ? 3.748 -5.714 18.189 1.00 92.50 291 THR A C 1
ATOM 2307 O O . THR A 1 291 ? 3.098 -5.847 19.229 1.00 92.50 291 THR A O 1
ATOM 2310 N N . GLN A 1 292 ? 3.565 -4.662 17.381 1.00 91.44 292 GLN A N 1
ATOM 2311 C CA . GLN A 1 292 ? 2.551 -3.635 17.645 1.00 91.44 292 GLN A CA 1
ATOM 2312 C C . GLN A 1 292 ? 1.155 -4.250 17.756 1.00 91.44 292 GLN A C 1
ATOM 2314 O O . GLN A 1 292 ? 0.408 -3.944 18.685 1.00 91.44 292 GLN A O 1
ATOM 2319 N N . HIS A 1 293 ? 0.811 -5.133 16.823 1.00 91.38 293 HIS A N 1
ATOM 2320 C CA . HIS A 1 293 ? -0.501 -5.738 16.743 1.00 91.38 293 HIS A CA 1
ATOM 2321 C C . HIS A 1 293 ? -0.717 -6.713 17.902 1.00 91.38 293 HIS A C 1
ATOM 2323 O O . HIS A 1 293 ? -1.568 -6.454 18.748 1.00 91.38 293 HIS A O 1
ATOM 2329 N N . TYR A 1 294 ? 0.020 -7.820 17.975 1.00 90.25 294 TYR A N 1
ATOM 2330 C CA . TYR A 1 294 ? -0.262 -8.943 18.876 1.00 90.25 294 TYR A CA 1
ATOM 2331 C C . TYR A 1 294 ? 0.255 -8.781 20.301 1.00 90.25 294 TYR A C 1
ATOM 2333 O O . TYR A 1 294 ? -0.289 -9.428 21.197 1.00 90.25 294 TYR A O 1
ATOM 2341 N N . ILE A 1 295 ? 1.265 -7.938 20.522 1.00 92.31 295 ILE A N 1
ATOM 2342 C CA . ILE A 1 295 ? 1.889 -7.772 21.838 1.00 92.31 295 ILE A CA 1
ATOM 2343 C C . ILE A 1 295 ? 1.455 -6.441 22.452 1.00 92.31 295 ILE A C 1
ATOM 2345 O O . ILE A 1 295 ? 0.726 -6.436 23.443 1.00 92.31 295 ILE A O 1
ATOM 2349 N N . LEU A 1 296 ? 1.842 -5.313 21.848 1.00 90.00 296 LEU A N 1
ATOM 2350 C CA . LEU A 1 296 ? 1.686 -3.990 22.469 1.00 90.00 296 LEU A CA 1
ATOM 2351 C C . LEU A 1 296 ? 0.227 -3.528 22.555 1.00 90.00 296 LEU A C 1
ATOM 2353 O O . LEU A 1 296 ? -0.199 -3.030 23.593 1.00 90.00 296 LEU A O 1
ATOM 2357 N N . TYR A 1 297 ? -0.550 -3.695 21.482 1.00 89.94 297 TYR A N 1
ATOM 2358 C CA . TYR A 1 297 ? -1.924 -3.179 21.394 1.00 89.94 297 TYR A CA 1
ATOM 2359 C C . TYR A 1 297 ? -2.983 -4.282 21.462 1.00 89.94 297 TYR A C 1
ATOM 2361 O O . TYR A 1 297 ? -4.122 -4.104 21.024 1.00 89.94 297 TYR A O 1
ATOM 2369 N N . ARG A 1 298 ? -2.623 -5.433 22.047 1.00 88.94 298 ARG A N 1
ATOM 2370 C CA . ARG A 1 298 ? -3.515 -6.589 22.194 1.00 88.94 298 ARG A CA 1
ATOM 2371 C C . ARG A 1 298 ? -4.770 -6.254 22.991 1.00 88.94 298 ARG A C 1
ATOM 2373 O O . ARG A 1 298 ? -5.859 -6.648 22.585 1.00 88.94 298 ARG A O 1
ATOM 2380 N N . GLN A 1 299 ? -4.610 -5.554 24.115 1.00 82.06 299 GLN A N 1
ATOM 2381 C CA . GLN A 1 299 ? -5.698 -5.316 25.063 1.00 82.06 299 GLN A CA 1
ATOM 2382 C C . GLN A 1 299 ? -6.809 -4.460 24.447 1.00 82.06 299 GLN A C 1
ATOM 2384 O O . GLN A 1 299 ? -7.958 -4.884 24.433 1.00 82.06 299 GLN A O 1
ATOM 2389 N N . VAL A 1 300 ? -6.438 -3.347 23.808 1.00 81.94 300 VAL A N 1
ATOM 2390 C CA . VAL A 1 300 ? -7.371 -2.446 23.112 1.00 81.94 300 VAL A CA 1
ATOM 2391 C C . VAL A 1 300 ? -8.217 -3.205 22.081 1.00 81.94 300 VAL A C 1
ATOM 2393 O O . VAL A 1 300 ? -9.422 -3.004 21.982 1.00 81.94 300 VAL A O 1
ATOM 2396 N N . ARG A 1 301 ? -7.614 -4.152 21.351 1.00 81.62 301 ARG A N 1
ATOM 2397 C CA . ARG A 1 301 ? -8.329 -4.989 20.375 1.00 81.62 301 ARG A CA 1
ATOM 2398 C C . ARG A 1 301 ? -9.297 -5.981 21.025 1.00 81.62 301 ARG A C 1
ATOM 2400 O O . ARG A 1 301 ? -10.356 -6.260 20.468 1.00 81.62 301 ARG A O 1
ATOM 2407 N N . LEU A 1 302 ? -8.913 -6.572 22.157 1.00 75.81 302 LEU A N 1
ATOM 2408 C CA . LEU A 1 302 ? -9.784 -7.491 22.894 1.00 75.81 302 LEU A CA 1
ATOM 2409 C C . LEU A 1 302 ? -10.999 -6.753 23.449 1.00 75.81 302 LEU A C 1
ATOM 2411 O O . LEU A 1 302 ? -12.104 -7.286 23.390 1.00 75.81 302 LEU A O 1
ATOM 2415 N N . ASP A 1 303 ? -10.795 -5.535 23.939 1.00 74.69 303 ASP A N 1
ATOM 2416 C CA . ASP A 1 303 ? -11.865 -4.696 24.467 1.00 74.69 303 ASP A CA 1
ATOM 2417 C C . ASP A 1 303 ? -12.826 -4.262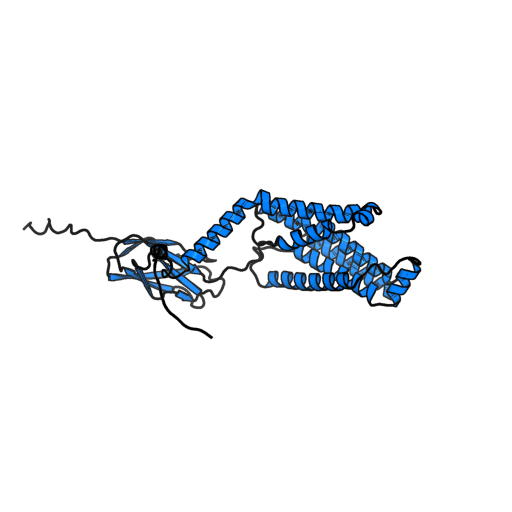 23.349 1.00 74.69 303 ASP A C 1
ATOM 2419 O O . ASP A 1 303 ? -14.039 -4.396 23.506 1.00 74.69 303 ASP A O 1
ATOM 2423 N N . GLU A 1 304 ? -12.303 -3.905 22.172 1.00 73.12 304 GLU A N 1
ATOM 2424 C CA . GLU A 1 304 ? -13.111 -3.626 20.977 1.00 73.12 304 GLU A CA 1
ATOM 2425 C C . GLU A 1 304 ? -13.929 -4.845 20.522 1.00 73.12 304 GLU A C 1
ATOM 2427 O O . GLU A 1 304 ? -15.128 -4.751 20.256 1.00 73.12 304 GLU A O 1
ATOM 2432 N N . LYS A 1 305 ? -13.309 -6.034 20.484 1.00 68.56 305 LYS A N 1
ATOM 2433 C CA . LYS A 1 305 ? -13.999 -7.273 20.097 1.00 68.56 305 LYS A CA 1
ATOM 2434 C C . LYS A 1 305 ? -15.099 -7.639 21.096 1.00 68.56 305 LYS A C 1
ATOM 2436 O O . LYS A 1 305 ? -16.173 -8.065 20.677 1.00 68.56 305 LYS A O 1
ATOM 2441 N N . LYS A 1 306 ? -14.858 -7.448 22.399 1.00 66.50 306 LYS A N 1
ATOM 2442 C CA . LYS A 1 306 ? -15.864 -7.639 23.456 1.00 66.50 306 LYS A CA 1
ATOM 2443 C C . LYS A 1 306 ? -17.007 -6.632 23.343 1.00 66.50 306 LYS A C 1
ATOM 2445 O O . LYS A 1 306 ? -18.155 -7.033 23.497 1.00 66.50 306 LYS A O 1
ATOM 2450 N N . SER A 1 307 ? -16.704 -5.364 23.060 1.00 59.91 307 SER A N 1
ATOM 2451 C CA . SER A 1 307 ? -17.700 -4.312 22.815 1.00 59.91 307 SER A CA 1
ATOM 2452 C C . SER A 1 307 ? -18.591 -4.674 21.625 1.00 59.91 307 SER A C 1
ATOM 2454 O O . SER A 1 307 ? -19.807 -4.777 21.765 1.00 59.91 307 SER A O 1
ATOM 2456 N N . SER A 1 308 ? -17.985 -5.022 20.486 1.00 58.22 308 SER A N 1
ATOM 2457 C CA . SER A 1 308 ? -18.714 -5.482 19.299 1.00 58.22 308 SER A CA 1
ATOM 2458 C C . SER A 1 308 ? -19.557 -6.734 19.564 1.00 58.22 308 SER A C 1
ATOM 2460 O O . SER A 1 308 ? -20.708 -6.791 19.145 1.00 58.22 308 SER A O 1
ATOM 2462 N N . GLN A 1 309 ? -19.033 -7.730 20.288 1.00 51.78 309 GLN A N 1
ATOM 2463 C CA . GLN A 1 309 ? -19.795 -8.936 20.635 1.00 51.78 309 GLN A CA 1
ATOM 2464 C C . GLN A 1 309 ? -20.958 -8.646 21.586 1.00 51.78 309 GLN A C 1
ATOM 2466 O O . GLN A 1 309 ? -22.041 -9.187 21.382 1.00 51.78 309 GLN A O 1
ATOM 2471 N N . ARG A 1 310 ? -20.771 -7.776 22.585 1.00 52.22 310 ARG A N 1
ATOM 2472 C CA . ARG A 1 310 ? -21.855 -7.325 23.470 1.00 52.22 310 ARG A CA 1
ATOM 2473 C C . ARG A 1 310 ? -22.963 -6.657 22.657 1.00 52.22 310 ARG A C 1
ATOM 2475 O O . ARG A 1 310 ? -24.115 -7.054 22.779 1.00 52.22 310 ARG A O 1
ATOM 2482 N N . ASN A 1 311 ? -22.585 -5.769 21.740 1.00 47.09 311 ASN A N 1
ATOM 2483 C CA . ASN A 1 311 ? -23.517 -5.088 20.846 1.00 47.09 311 ASN A CA 1
ATOM 2484 C C . ASN A 1 311 ? -24.255 -6.046 19.896 1.00 47.09 311 ASN A C 1
ATOM 2486 O O . ASN A 1 311 ? -25.338 -5.711 19.437 1.00 47.09 311 ASN A O 1
ATOM 2490 N N . VAL A 1 312 ? -23.687 -7.204 19.540 1.00 47.00 312 VAL A N 1
ATOM 2491 C CA . VAL A 1 312 ? -24.367 -8.226 18.719 1.00 47.00 312 VAL A CA 1
ATOM 2492 C C . VAL A 1 312 ? -25.291 -9.097 19.573 1.00 47.00 312 VAL A C 1
ATOM 2494 O O . VAL A 1 312 ? -26.396 -9.416 19.148 1.00 47.00 312 VAL A O 1
ATOM 2497 N N . VAL A 1 313 ? -24.874 -9.464 20.787 1.00 45.34 313 VAL A N 1
ATOM 2498 C CA . VAL A 1 313 ? -25.688 -10.275 21.709 1.00 45.34 313 VAL A CA 1
ATOM 2499 C C . VAL A 1 313 ? -26.903 -9.499 22.222 1.00 45.34 313 VAL A C 1
ATOM 2501 O O . VAL A 1 313 ? -27.962 -10.092 22.397 1.00 45.34 313 VAL A O 1
ATOM 2504 N N . GLU A 1 314 ? -26.779 -8.186 22.415 1.00 45.16 314 GLU A N 1
ATOM 2505 C CA . GLU A 1 314 ? -27.908 -7.292 22.715 1.00 45.16 314 GLU A CA 1
ATOM 2506 C C . GLU A 1 314 ? -28.851 -7.087 21.511 1.00 45.16 314 GLU A C 1
ATOM 2508 O O . GLU A 1 314 ? -29.989 -6.679 21.701 1.00 45.16 314 GLU A O 1
ATOM 2513 N N . ARG A 1 315 ? -28.421 -7.418 20.282 1.00 39.25 315 ARG A N 1
ATOM 2514 C CA . ARG A 1 315 ? -29.240 -7.357 19.053 1.00 39.25 315 ARG A CA 1
ATOM 2515 C C . ARG A 1 315 ? -29.995 -8.652 18.726 1.00 39.25 315 ARG A C 1
ATOM 2517 O O . ARG A 1 315 ? -30.768 -8.668 17.771 1.00 39.25 315 ARG A O 1
ATOM 2524 N N . LEU A 1 316 ? -29.768 -9.748 19.457 1.00 35.25 316 LEU A N 1
ATOM 2525 C CA . LEU A 1 316 ? -30.501 -11.000 19.243 1.00 35.25 316 LEU A CA 1
ATOM 2526 C C . LEU A 1 316 ? -31.863 -10.932 19.957 1.00 35.25 316 LEU A C 1
ATOM 2528 O O . LEU A 1 316 ? -31.873 -10.716 21.170 1.00 35.25 316 LEU A O 1
ATOM 2532 N N . PRO A 1 317 ? -33.000 -11.165 19.266 1.00 39.97 317 PRO A N 1
ATOM 2533 C CA . PRO A 1 317 ? -34.293 -11.277 19.933 1.00 39.97 317 PRO A CA 1
ATOM 2534 C C . PRO A 1 317 ? -34.249 -12.408 20.969 1.00 39.97 317 PRO A C 1
ATOM 2536 O O . PRO A 1 317 ? -33.633 -13.452 20.741 1.00 39.97 317 PRO A O 1
ATOM 2539 N N . SER A 1 318 ? -34.919 -12.199 22.101 1.00 39.31 318 SER A N 1
ATOM 2540 C CA . SER A 1 318 ? -34.890 -12.965 23.362 1.00 39.31 318 SER A CA 1
ATOM 2541 C C . SER A 1 318 ? -35.197 -14.473 23.278 1.00 39.31 318 SER A C 1
ATOM 2543 O O . SER A 1 318 ? -35.239 -15.149 24.302 1.00 39.31 318 SER A O 1
ATOM 2545 N N . ILE A 1 319 ? -35.371 -15.037 22.083 1.00 37.59 319 ILE A N 1
ATOM 2546 C CA . ILE A 1 319 ? -35.804 -16.419 21.833 1.00 37.59 319 ILE A CA 1
ATOM 2547 C C . ILE A 1 319 ? -34.735 -17.458 22.232 1.00 37.59 319 ILE A C 1
ATOM 2549 O O . ILE A 1 319 ? -35.069 -18.612 22.471 1.00 37.59 319 ILE A O 1
ATOM 2553 N N . VAL A 1 320 ? -33.460 -17.077 22.388 1.00 40.50 320 VAL A N 1
ATOM 2554 C CA . VAL A 1 320 ? -32.369 -18.036 22.693 1.00 40.50 320 VAL A CA 1
ATOM 2555 C C . VAL A 1 320 ? -31.943 -18.040 24.173 1.00 40.50 320 VAL A C 1
ATOM 2557 O O . VAL A 1 320 ? -31.175 -18.901 24.591 1.00 40.50 320 VAL A O 1
ATOM 2560 N N . LYS A 1 321 ? -32.451 -17.129 25.018 1.00 42.03 321 LYS A N 1
ATOM 2561 C CA . LYS A 1 321 ? -32.083 -17.089 26.453 1.00 42.03 321 LYS A CA 1
ATOM 2562 C C . LYS A 1 321 ? -32.955 -17.965 27.367 1.00 42.03 321 LYS A C 1
ATOM 2564 O O . LYS A 1 321 ? -32.700 -18.010 28.567 1.00 42.03 321 LYS A O 1
ATOM 2569 N N . LEU A 1 322 ? -33.914 -18.709 26.817 1.00 37.59 322 LEU A N 1
ATOM 2570 C CA . LEU A 1 322 ? -34.745 -19.679 27.539 1.00 37.59 322 LEU A CA 1
ATOM 2571 C C . LEU A 1 322 ? -34.577 -21.083 26.936 1.00 37.59 322 LEU A C 1
ATOM 2573 O O . LEU A 1 322 ? -35.400 -21.517 26.142 1.00 37.59 322 LEU A O 1
ATOM 2577 N N . SER A 1 323 ? -33.492 -21.775 27.294 1.00 32.72 323 SER A N 1
ATOM 2578 C CA . SER A 1 323 ? -33.543 -23.210 27.632 1.00 32.72 323 SER A CA 1
ATOM 2579 C C . SER A 1 323 ? -32.186 -23.711 28.146 1.00 32.72 323 SER A C 1
ATOM 2581 O O . SER A 1 323 ? -31.325 -24.095 27.356 1.00 32.72 323 SER A O 1
ATOM 2583 N N . PRO A 1 324 ? -31.975 -23.748 29.472 1.00 36.72 324 PRO A N 1
ATOM 2584 C CA . PRO A 1 324 ? -30.924 -24.557 30.085 1.00 36.72 324 PRO A CA 1
ATOM 2585 C C . PRO A 1 324 ? -31.334 -26.026 30.320 1.00 36.72 324 PRO A C 1
ATOM 2587 O O . PRO A 1 324 ? -30.567 -26.754 30.939 1.00 36.72 324 PRO A O 1
ATOM 2590 N N . GLU A 1 325 ? -32.510 -26.484 29.866 1.00 36.78 325 GLU A N 1
ATOM 2591 C CA . GLU A 1 325 ? -33.112 -27.751 30.334 1.00 36.78 325 GLU A CA 1
ATOM 2592 C C . GLU A 1 325 ? -33.170 -28.920 29.330 1.00 36.78 325 GLU A C 1
ATOM 2594 O O . GLU A 1 325 ? -33.779 -29.938 29.628 1.00 36.78 325 GLU A O 1
ATOM 2599 N N . LEU A 1 326 ? -32.495 -28.859 28.176 1.00 33.38 326 LEU A N 1
ATOM 2600 C CA . LEU A 1 326 ? -32.504 -29.970 27.197 1.00 33.38 326 LEU A CA 1
ATOM 2601 C C . LEU A 1 326 ? -31.187 -30.759 27.090 1.00 33.38 326 LEU A C 1
ATOM 2603 O O . LEU A 1 326 ? -30.929 -31.408 26.081 1.00 33.38 326 LEU A O 1
ATOM 2607 N N . ILE A 1 327 ? -30.357 -30.752 28.138 1.00 36.94 327 ILE A N 1
ATOM 2608 C CA . ILE A 1 327 ? -29.197 -31.658 28.248 1.00 36.94 327 ILE A CA 1
ATOM 2609 C C . ILE A 1 327 ? -29.319 -32.514 29.513 1.00 36.94 327 ILE A C 1
ATOM 2611 O O . ILE A 1 327 ? -28.421 -32.538 30.344 1.00 36.94 327 ILE A O 1
ATOM 2615 N N . VAL A 1 328 ? -30.441 -33.211 29.685 1.00 39.41 328 VAL A N 1
ATOM 2616 C CA . VAL A 1 328 ? -30.526 -34.411 30.528 1.00 39.41 328 VAL A CA 1
ATOM 2617 C C . VAL A 1 328 ? -31.547 -35.341 29.872 1.00 39.41 328 VAL A C 1
ATOM 2619 O O . VAL A 1 328 ? -32.586 -34.883 29.424 1.00 39.41 328 VAL A O 1
ATOM 2622 N N . GLU A 1 329 ? -31.221 -36.630 29.830 1.00 35.59 329 GLU A N 1
ATOM 2623 C CA . GLU A 1 329 ? -31.994 -37.738 29.250 1.00 35.59 329 GLU A CA 1
ATOM 2624 C C . GLU A 1 329 ? -31.881 -37.939 27.734 1.00 35.59 329 GLU A C 1
ATOM 2626 O O . GLU A 1 329 ? -32.795 -37.668 26.970 1.00 35.59 329 GLU A O 1
ATOM 2631 N N . GLU A 1 330 ? -30.807 -38.613 27.314 1.00 30.44 330 GLU A N 1
ATOM 2632 C CA . GLU A 1 330 ? -31.036 -39.930 26.715 1.00 30.44 330 GLU A CA 1
ATOM 2633 C C . GLU A 1 330 ? -29.809 -40.846 26.837 1.00 30.44 330 GLU A C 1
ATOM 2635 O O . GLU A 1 330 ? -28.690 -40.475 26.484 1.00 30.44 330 GLU A O 1
ATOM 2640 N N . LYS A 1 331 ? -30.095 -42.081 27.270 1.00 32.09 331 LYS A N 1
ATOM 2641 C CA . LYS A 1 331 ? -29.287 -43.317 27.245 1.00 32.09 331 LYS A CA 1
ATOM 2642 C C . LYS A 1 331 ? -28.578 -43.747 28.530 1.00 32.09 331 LYS A C 1
ATOM 2644 O O . LYS A 1 331 ? -27.359 -43.867 28.587 1.00 32.09 331 LYS A O 1
ATOM 2649 N N . ASN A 1 332 ? -29.400 -44.213 29.471 1.00 30.19 332 ASN A N 1
ATOM 2650 C CA . ASN A 1 332 ? -29.139 -45.475 30.165 1.00 30.19 332 ASN A CA 1
ATOM 2651 C C . ASN A 1 332 ? -30.135 -46.547 29.669 1.00 30.19 332 ASN A C 1
ATOM 2653 O O . ASN A 1 332 ? -31.327 -46.422 29.899 1.00 30.19 332 ASN A O 1
ATOM 2657 N N . GLY A 1 333 ? -29.605 -47.574 28.990 1.00 29.31 333 GLY A N 1
ATOM 2658 C CA . GLY A 1 333 ? -29.989 -48.992 29.104 1.00 29.31 333 GLY A CA 1
ATOM 2659 C C . GLY A 1 333 ? -31.363 -49.523 28.645 1.00 29.31 333 GLY A C 1
ATOM 2660 O O . GLY A 1 333 ? -32.373 -49.213 29.255 1.00 29.31 333 GLY A O 1
ATOM 2661 N N . SER A 1 334 ? -31.296 -50.545 27.762 1.00 29.12 334 SER A N 1
ATOM 2662 C CA . SER A 1 334 ? -32.141 -51.774 27.751 1.00 29.12 334 SER A CA 1
ATOM 2663 C C . SER A 1 334 ? -33.601 -51.602 27.264 1.00 29.12 334 SER A C 1
ATOM 2665 O O . SER A 1 334 ? -34.317 -50.771 27.787 1.00 29.12 334 SER A O 1
ATOM 2667 N N . THR A 1 335 ? -34.207 -52.341 26.318 1.00 30.61 335 THR A N 1
ATOM 2668 C CA . THR A 1 335 ? -34.027 -53.710 25.781 1.00 30.61 335 THR A CA 1
ATOM 2669 C C . THR A 1 335 ? -35.018 -53.913 24.602 1.00 30.61 335 THR A C 1
ATOM 2671 O O . THR A 1 335 ? -36.191 -53.642 24.809 1.00 30.61 335 THR A O 1
ATOM 2674 N N . SER A 1 336 ? -34.533 -54.391 23.435 1.00 27.98 336 SER A N 1
ATOM 2675 C CA . SER A 1 336 ? -35.046 -55.415 22.459 1.00 27.98 336 SER A CA 1
ATOM 2676 C C . SER A 1 336 ? -36.559 -55.586 22.097 1.00 27.98 336 SER A C 1
ATOM 2678 O O . SER A 1 336 ? -37.399 -55.204 22.900 1.00 27.98 336 SER A O 1
ATOM 2680 N N . PRO A 1 337 ? -36.969 -56.358 21.038 1.00 46.28 337 PRO A N 1
ATOM 2681 C CA . PRO A 1 337 ? -36.299 -56.862 19.803 1.00 46.28 337 PRO A CA 1
ATOM 2682 C C . PRO A 1 337 ? -37.183 -56.834 18.494 1.00 46.28 337 PRO A C 1
ATOM 2684 O O . PRO A 1 337 ? -38.322 -56.385 18.524 1.00 46.28 337 PRO A O 1
ATOM 2687 N N . LEU A 1 338 ? -36.662 -57.452 17.404 1.00 27.78 338 LEU A N 1
ATOM 2688 C CA . LEU A 1 338 ? -37.306 -58.053 16.189 1.00 27.78 338 LEU A CA 1
ATOM 2689 C C . LEU A 1 338 ? -37.398 -57.215 14.885 1.00 27.78 338 LEU A C 1
ATOM 2691 O O . LEU A 1 338 ? -38.140 -56.248 14.824 1.00 27.78 338 LEU A O 1
ATOM 2695 N N . LEU A 1 339 ? -36.550 -57.512 13.870 1.00 29.34 339 LEU A N 1
ATOM 2696 C CA . LEU A 1 339 ? -36.724 -58.411 12.677 1.00 29.34 339 LEU A CA 1
ATOM 2697 C C . LEU A 1 339 ? -37.280 -57.615 11.455 1.00 29.34 339 LEU A C 1
ATOM 2699 O O . LEU A 1 339 ? -38.164 -56.802 11.652 1.00 29.34 339 LEU A O 1
ATOM 2703 N N . LEU A 1 340 ? -36.882 -57.728 10.177 1.00 28.70 340 LEU A N 1
ATOM 2704 C CA . LEU A 1 340 ? -36.112 -58.682 9.365 1.00 28.70 340 LEU A CA 1
ATOM 2705 C C . LEU A 1 340 ? -35.609 -57.988 8.069 1.00 28.70 340 LEU A C 1
ATOM 2707 O O . LEU A 1 340 ? -36.244 -57.072 7.558 1.00 28.70 340 LEU A O 1
ATOM 2711 N N . LEU A 1 341 ? -34.497 -58.532 7.573 1.00 24.70 341 LEU A N 1
ATOM 2712 C CA . LEU A 1 341 ? -33.812 -58.487 6.261 1.00 24.70 341 LEU A CA 1
ATOM 2713 C C . LEU A 1 341 ? -34.709 -58.811 5.030 1.00 24.70 341 LEU A C 1
ATOM 2715 O O . LEU A 1 341 ? -35.859 -59.200 5.252 1.00 24.70 341 LEU A O 1
ATOM 2719 N N . PRO A 1 342 ? -34.237 -58.735 3.755 1.00 51.34 342 PRO A N 1
ATOM 2720 C CA . PRO A 1 342 ? -32.860 -58.892 3.228 1.00 51.34 342 PRO A CA 1
ATOM 2721 C C . PRO A 1 342 ? -32.159 -57.647 2.687 1.00 51.34 342 PRO A C 1
ATOM 2723 O O . PRO A 1 342 ? -32.833 -56.779 2.092 1.00 51.34 342 PRO A O 1
#

pLDDT: mean 72.69, std 22.05, range [23.81, 98.12]

Organism: Rhodnius prolixus (NCBI:txid13249)